Protein AF-A0AA39SSA0-F1 (afdb_monomer_lite)

InterPro domains:
  IPR000467 G-patch domain [PF01585] (1-31)
  IPR000467 G-patch domain [PS50174] (1-35)
  IPR000467 G-patch domain [SM00443] (1-33)
  IPR022783 GCF, C-terminal [PF07842] (197-352)
  IPR045211 TFP11/STIP/Ntr1 [PTHR23329] (1-352)

pLDDT: mean 74.57, std 19.2, range [25.09, 97.5]

Organism: Acer saccharum (NCBI:txid4024)

Secondary structure (DSSP, 8-state):
----S--SSTTS-S--S-----PPPTT--TTSTT--S-PPP----------------------------HHHHHHHHHHHS--------EEE-SSSS-EEES-GGGHHHHHHHHHTSSS-HHHHHHHHHHHHHHHHHHHHHHHHHHHHHHHHHHHHHHHHHHHHHHHHHHHHHHHHHHHHHHHHHHHHHHHTT---HHHHHHHHHHHHHH-HHHHHHTTHHHHHHHHHHHHHHHHTTT--TTT-TTTTHHHHHHHHHHHHHHT-HHHHHHHHHHHHHHHHHHHHHHT--TT--HHHHHHHHHHTTTS-HHHHHHHIIIIIHHHHHHHHHT--TTT-SS-HHHHHGGGHHHH-

Foldseek 3Di:
DQDPQFAPDPVSPHDSDPDDDPDDDPPDDPDPPPDDPDDDDDDDDDDDDDDDDDDDDDDDDDDDDDPDDVVVVVVVVVVVPDPPLDQPFDWDPPDPDIDTDRDPVCVVVVVVVVVPPDDDPVVVVVVVVVVVVVVVVVVVVVVVVVVVVVVVVVVVVVVVVVVVVVVVVVVVVVLVVVVVVLVVVVVVCVVVVNDALVNLLVSVVVNCVVPVVVCLVVVVVLVSLVSVLVNLCVQCPVPACLPCLVRCVVSLVSNVVVCVVVVNVVSLQVSCCSRPVVNCVVCLAPPDDLLPCNSVLVNCVNCVVRHDVVSVVCSCVVRVVVNLVVCVVPDDPVPDDRDNCNSPVVCVVPPD

Structure (mmCIF, N/CA/C/O backbone):
data_AF-A0AA39SSA0-F1
#
_entry.id   AF-A0AA39SSA0-F1
#
loop_
_atom_site.group_PDB
_atom_site.id
_atom_site.type_symbol
_atom_site.label_atom_id
_atom_site.label_alt_id
_atom_site.label_comp_id
_atom_site.label_asym_id
_atom_site.label_entity_id
_atom_site.label_seq_id
_atom_site.pdbx_PDB_ins_code
_atom_site.Cartn_x
_atom_site.Cartn_y
_atom_site.Cartn_z
_atom_site.occupancy
_atom_site.B_iso_or_equiv
_atom_site.auth_seq_id
_atom_site.auth_comp_id
_atom_site.auth_asym_id
_atom_site.auth_atom_id
_atom_site.pdbx_PDB_model_num
ATOM 1 N N . MET A 1 1 ? 31.617 -29.203 60.836 1.00 45.94 1 MET A N 1
ATOM 2 C CA . MET A 1 1 ? 31.482 -28.332 59.644 1.00 45.94 1 MET A CA 1
ATOM 3 C C . MET A 1 1 ? 30.013 -28.345 59.236 1.00 45.94 1 MET A C 1
ATOM 5 O O . MET A 1 1 ? 29.398 -29.385 59.397 1.00 45.94 1 MET A O 1
ATOM 9 N N . GLY A 1 2 ? 29.400 -27.270 58.747 1.00 57.56 2 GLY A N 1
ATOM 10 C CA . GLY A 1 2 ? 29.949 -25.929 58.530 1.00 57.56 2 GLY A CA 1
ATOM 11 C C . GLY A 1 2 ? 29.140 -25.181 57.471 1.00 57.56 2 GLY A C 1
ATOM 12 O O . GLY A 1 2 ? 29.616 -25.038 56.350 1.00 57.56 2 GLY A O 1
ATOM 13 N N . TYR A 1 3 ? 27.918 -24.757 57.810 1.00 60.31 3 TYR A N 1
ATOM 14 C CA . TYR A 1 3 ? 27.086 -23.937 56.924 1.00 60.31 3 TYR A CA 1
ATOM 15 C C . TYR A 1 3 ? 27.800 -22.608 56.651 1.00 60.31 3 TYR A C 1
ATOM 17 O O . TYR A 1 3 ? 28.066 -21.854 57.585 1.00 60.31 3 TYR A O 1
ATOM 25 N N . LYS A 1 4 ? 28.156 -22.339 55.390 1.00 59.06 4 LYS A N 1
ATOM 26 C CA . LYS A 1 4 ? 29.029 -21.210 55.021 1.00 59.06 4 LYS A CA 1
ATOM 27 C C . LYS A 1 4 ? 28.314 -19.859 54.887 1.00 59.06 4 LYS A C 1
ATOM 29 O O . LYS A 1 4 ? 28.951 -18.889 54.499 1.00 59.06 4 LYS A O 1
ATOM 34 N N . GLY A 1 5 ? 27.019 -19.783 55.200 1.00 64.19 5 GLY A N 1
ATOM 35 C CA . GLY A 1 5 ? 26.243 -18.547 55.053 1.00 64.19 5 GLY A CA 1
ATOM 36 C C . GLY A 1 5 ? 25.866 -18.208 53.606 1.00 64.19 5 GLY A C 1
ATOM 37 O O . GLY A 1 5 ? 25.510 -17.067 53.347 1.00 64.19 5 GLY A O 1
ATOM 38 N N . GLY A 1 6 ? 25.953 -19.170 52.679 1.00 70.75 6 GLY A N 1
ATOM 39 C CA . GLY A 1 6 ? 25.482 -19.027 51.297 1.00 70.75 6 GLY A CA 1
ATOM 40 C C . GLY A 1 6 ? 23.959 -19.146 51.172 1.00 70.75 6 GLY A C 1
ATOM 41 O O . GLY A 1 6 ? 23.277 -19.588 52.102 1.00 70.75 6 GLY A O 1
ATOM 42 N N . GLY A 1 7 ? 23.422 -18.735 50.023 1.00 71.31 7 GLY A N 1
ATOM 43 C CA . GLY A 1 7 ? 21.986 -18.686 49.757 1.00 71.31 7 GLY A CA 1
ATOM 44 C C . GLY A 1 7 ? 21.318 -20.038 49.528 1.00 71.31 7 GLY A C 1
ATOM 45 O O . GLY A 1 7 ? 21.943 -21.009 49.101 1.00 71.31 7 GLY A O 1
ATOM 46 N N . LEU A 1 8 ? 20.003 -20.102 49.749 1.00 66.81 8 LEU A N 1
ATOM 47 C CA . LEU A 1 8 ? 19.228 -21.319 49.505 1.00 66.81 8 LEU A CA 1
ATOM 48 C C . LEU A 1 8 ? 19.064 -21.581 47.994 1.00 66.81 8 LEU A C 1
ATOM 50 O O . LEU A 1 8 ? 18.232 -20.969 47.330 1.00 66.81 8 LEU A O 1
ATOM 54 N N . GLY A 1 9 ? 19.861 -22.495 47.439 1.00 67.88 9 GLY A N 1
ATOM 55 C CA . GLY A 1 9 ? 19.764 -22.919 46.040 1.00 67.88 9 GLY A CA 1
ATOM 56 C C . GLY A 1 9 ? 21.023 -23.634 45.549 1.00 67.88 9 GLY A C 1
ATOM 57 O O . GLY A 1 9 ? 22.081 -23.533 46.163 1.00 67.88 9 GLY A O 1
ATOM 58 N N . LYS A 1 10 ? 20.933 -24.334 44.409 1.00 67.62 10 LYS A N 1
ATOM 59 C CA . LYS A 1 10 ? 22.052 -25.115 43.830 1.00 67.62 10 LYS A CA 1
ATOM 60 C C . LYS A 1 10 ? 23.307 -24.273 43.527 1.00 67.62 10 LYS A C 1
ATOM 62 O O . LYS A 1 10 ? 24.406 -24.815 43.501 1.00 67.62 10 LYS A O 1
ATOM 67 N N . ASN A 1 11 ? 23.122 -22.967 43.331 1.00 67.31 11 ASN A N 1
ATOM 68 C CA . ASN A 1 11 ? 24.157 -21.990 42.986 1.00 67.31 11 ASN A CA 1
ATOM 69 C C . ASN A 1 11 ? 24.327 -20.905 44.079 1.00 67.31 11 ASN A C 1
ATOM 71 O O . ASN A 1 11 ? 24.743 -19.797 43.764 1.00 67.31 11 ASN A O 1
ATOM 75 N N . GLU A 1 12 ? 23.910 -21.170 45.325 1.00 69.19 12 GLU A N 1
ATOM 76 C CA . GLU A 1 12 ? 23.918 -20.214 46.456 1.00 69.19 12 GLU A CA 1
ATOM 77 C C . GLU A 1 12 ? 23.117 -18.901 46.231 1.00 69.19 12 GLU A C 1
ATOM 79 O O . GLU A 1 12 ? 23.308 -17.917 46.937 1.00 69.19 12 GLU A O 1
ATOM 84 N N . GLN A 1 13 ? 22.173 -18.893 45.280 1.00 63.34 13 GLN A N 1
ATOM 85 C CA . GLN A 1 13 ? 21.425 -17.703 44.818 1.00 63.34 13 GLN A CA 1
ATOM 86 C C . GLN A 1 13 ? 20.267 -17.232 45.726 1.00 63.34 13 GLN A C 1
ATOM 88 O O . GLN A 1 13 ? 19.671 -16.191 45.457 1.00 63.34 13 GLN A O 1
ATOM 93 N N . GLY A 1 14 ? 19.889 -17.992 46.759 1.00 66.56 14 GLY A N 1
ATOM 94 C CA . GLY A 1 14 ? 18.772 -17.624 47.642 1.00 66.56 14 GLY A CA 1
ATOM 95 C C . GLY A 1 14 ? 19.115 -16.490 48.618 1.00 66.56 14 GLY A C 1
ATOM 96 O O . GLY A 1 14 ? 20.261 -16.334 49.028 1.00 66.56 14 GLY A O 1
ATOM 97 N N . ILE A 1 15 ? 18.117 -15.719 49.050 1.00 65.25 15 ILE A N 1
ATOM 98 C CA . ILE A 1 15 ? 18.330 -14.634 50.019 1.00 65.25 15 ILE A CA 1
ATOM 99 C C . ILE A 1 15 ? 18.673 -15.234 51.397 1.00 65.25 15 ILE A C 1
ATOM 101 O O . ILE A 1 15 ? 17.888 -15.994 51.960 1.00 65.25 15 ILE A O 1
ATOM 105 N N . VAL A 1 16 ? 19.856 -14.903 51.929 1.00 64.56 16 VAL A N 1
ATOM 106 C CA . VAL A 1 16 ? 20.358 -15.386 53.237 1.00 64.56 16 VAL A CA 1
ATOM 107 C C . VAL A 1 16 ? 19.797 -14.562 54.397 1.00 64.56 16 VAL A C 1
ATOM 109 O O . VAL A 1 16 ? 19.500 -15.088 55.468 1.00 64.56 16 VAL A O 1
ATOM 112 N N . THR A 1 17 ? 19.672 -13.253 54.191 1.00 63.75 17 THR A N 1
ATOM 113 C CA . THR A 1 17 ? 19.146 -12.292 55.164 1.00 63.75 17 THR A CA 1
ATOM 114 C C . THR A 1 17 ? 17.618 -12.383 55.248 1.00 63.75 17 THR A C 1
ATOM 116 O O . THR A 1 17 ? 16.966 -12.278 54.207 1.00 63.75 17 THR A O 1
ATOM 119 N N . PRO A 1 18 ? 17.010 -12.512 56.443 1.00 65.00 18 PRO A N 1
ATOM 120 C CA . PRO A 1 18 ? 15.563 -12.372 56.592 1.00 65.00 18 PRO A CA 1
ATOM 121 C C . PRO A 1 18 ? 15.061 -11.042 56.012 1.00 65.00 18 PRO A C 1
ATOM 123 O O . PRO A 1 18 ? 15.725 -10.015 56.140 1.00 65.00 18 PRO A O 1
ATOM 126 N N . ILE A 1 19 ? 13.882 -11.052 55.385 1.00 62.06 19 ILE A N 1
ATOM 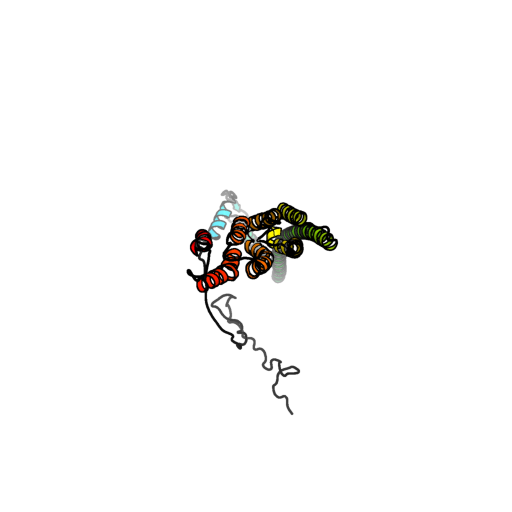127 C CA . ILE A 1 19 ? 13.260 -9.832 54.857 1.00 62.06 19 ILE A CA 1
ATOM 128 C C . ILE A 1 19 ? 12.710 -9.023 56.038 1.00 62.06 19 ILE A C 1
ATOM 130 O O . ILE A 1 19 ? 11.675 -9.368 56.609 1.00 62.06 19 ILE A O 1
ATOM 134 N N . GLU A 1 20 ? 13.408 -7.954 56.420 1.00 60.88 20 GLU A N 1
ATOM 135 C CA . GLU A 1 20 ? 12.974 -7.070 57.503 1.00 60.88 20 GLU A CA 1
ATOM 136 C C . GLU A 1 20 ? 11.766 -6.219 57.079 1.00 60.88 20 GLU A C 1
ATOM 138 O O . GLU A 1 20 ? 11.821 -5.424 56.137 1.00 60.88 20 GLU A O 1
ATOM 143 N N . ALA A 1 21 ? 10.652 -6.365 57.799 1.00 61.38 21 ALA A N 1
ATOM 144 C CA . ALA A 1 21 ? 9.425 -5.624 57.534 1.00 61.38 21 ALA A CA 1
ATOM 145 C C . ALA A 1 21 ? 9.555 -4.158 57.989 1.00 61.38 21 ALA A C 1
ATOM 147 O O . ALA A 1 21 ? 9.338 -3.826 59.156 1.00 61.38 21 ALA A O 1
ATOM 148 N N . LYS A 1 22 ? 9.888 -3.258 57.056 1.00 61.31 22 LYS A N 1
ATOM 149 C CA . LYS A 1 22 ? 9.991 -1.812 57.306 1.00 61.31 22 LYS A CA 1
ATOM 150 C C . LYS A 1 22 ? 8.608 -1.193 57.561 1.00 61.31 22 LYS A C 1
ATOM 152 O O . LYS A 1 22 ? 7.919 -0.775 56.635 1.00 61.31 22 LYS A O 1
ATOM 157 N N . ILE A 1 23 ? 8.205 -1.133 58.830 1.00 63.00 23 ILE A N 1
ATOM 158 C CA . ILE A 1 23 ? 6.910 -0.585 59.267 1.00 63.00 23 ILE A CA 1
ATOM 159 C C . ILE A 1 23 ? 6.777 0.891 58.852 1.00 63.00 23 ILE A C 1
ATOM 161 O O . ILE A 1 23 ? 7.605 1.728 59.216 1.00 63.00 23 ILE A O 1
ATOM 165 N N . ARG A 1 24 ? 5.701 1.223 58.125 1.00 64.12 24 ARG A N 1
ATOM 166 C CA . ARG A 1 24 ? 5.358 2.608 57.758 1.00 64.12 24 ARG A CA 1
ATOM 167 C C . ARG A 1 24 ? 4.996 3.459 58.992 1.00 64.12 24 ARG A C 1
ATOM 169 O O . ARG A 1 24 ? 4.379 2.933 59.924 1.00 64.12 24 ARG A O 1
ATOM 176 N N . PRO A 1 25 ? 5.280 4.776 59.001 1.00 72.94 25 PRO A N 1
ATOM 177 C CA . PRO A 1 25 ? 4.766 5.684 60.026 1.00 72.94 25 PRO A CA 1
ATOM 178 C C . PRO A 1 25 ? 3.233 5.618 60.135 1.00 72.94 25 PRO A C 1
ATOM 180 O O . PRO A 1 25 ? 2.530 5.495 59.128 1.00 72.94 25 PRO A O 1
ATOM 183 N N . LYS A 1 26 ? 2.691 5.716 61.358 1.00 64.50 26 LYS A N 1
ATOM 184 C CA . LYS A 1 26 ? 1.233 5.771 61.555 1.00 64.50 26 LYS A CA 1
ATOM 185 C C . LYS A 1 26 ? 0.641 7.014 60.876 1.00 64.50 26 LYS A C 1
ATOM 187 O O . LYS A 1 26 ? 1.245 8.080 60.882 1.00 64.50 26 LYS A O 1
ATOM 192 N N . ASN A 1 27 ? -0.569 6.850 60.344 1.00 60.44 27 ASN A N 1
ATOM 193 C CA . ASN A 1 27 ? -1.409 7.880 59.720 1.00 60.44 27 ASN A CA 1
ATOM 194 C C . ASN A 1 27 ? -0.900 8.487 58.392 1.00 60.44 27 ASN A C 1
ATOM 196 O O . ASN A 1 27 ? -1.469 9.477 57.941 1.00 60.44 27 ASN A O 1
ATOM 200 N N . MET A 1 28 ? 0.098 7.896 57.721 1.00 68.19 28 MET A N 1
ATOM 201 C CA . MET A 1 28 ? 0.501 8.339 56.376 1.00 68.19 28 MET A CA 1
ATOM 202 C C . MET A 1 28 ? -0.308 7.635 55.271 1.00 68.19 28 MET A C 1
ATOM 204 O O . MET A 1 28 ? -0.463 6.412 55.289 1.00 68.19 28 MET A O 1
ATOM 208 N N . GLY A 1 29 ? -0.844 8.410 54.321 1.00 68.56 29 GLY A N 1
ATOM 209 C CA . GLY A 1 29 ? -1.617 7.913 53.174 1.00 68.56 29 GLY A CA 1
ATOM 210 C C . GLY A 1 29 ? -0.746 7.525 51.971 1.00 68.56 29 GLY A C 1
ATOM 211 O O . GLY A 1 29 ? 0.370 8.018 51.830 1.00 68.56 29 GLY A O 1
ATOM 212 N N . MET A 1 30 ? -1.282 6.684 51.076 1.00 60.56 30 MET A N 1
ATOM 213 C CA . MET A 1 30 ? -0.591 6.046 49.929 1.00 60.56 30 MET A CA 1
ATOM 214 C C . MET A 1 30 ? -0.151 6.993 48.782 1.00 60.56 30 MET A C 1
ATOM 216 O O . MET A 1 30 ? 0.018 6.560 47.648 1.00 60.56 30 MET A O 1
ATOM 220 N N . GLY A 1 31 ? 0.020 8.288 49.046 1.00 61.00 31 GLY A N 1
ATOM 221 C CA . GLY A 1 31 ? 0.410 9.288 48.044 1.00 61.00 31 GLY A CA 1
ATOM 222 C C . GLY A 1 31 ? 0.957 10.582 48.647 1.00 61.00 31 GLY A C 1
ATOM 223 O O . GLY A 1 31 ? 0.820 11.640 48.043 1.00 61.00 31 GLY A O 1
ATOM 224 N N . PHE A 1 32 ? 1.509 10.527 49.864 1.00 50.78 32 PHE A N 1
ATOM 225 C CA . PHE A 1 32 ? 1.991 11.706 50.585 1.00 50.78 32 PHE A CA 1
ATOM 226 C C . PHE A 1 32 ? 3.529 11.744 50.619 1.00 50.78 32 PHE A C 1
ATOM 228 O O . PHE A 1 32 ? 4.157 10.836 51.162 1.00 50.78 32 PHE A O 1
ATOM 235 N N . ASN A 1 33 ? 4.122 12.805 50.056 1.00 53.44 33 ASN A N 1
ATOM 236 C CA . ASN A 1 33 ? 5.568 13.088 50.028 1.00 53.44 33 ASN A CA 1
ATOM 237 C C . ASN A 1 33 ? 6.474 11.943 49.511 1.00 53.44 33 ASN A C 1
ATOM 239 O O . ASN A 1 33 ? 7.490 11.637 50.134 1.00 53.44 33 ASN A O 1
ATOM 243 N N . ASP A 1 34 ? 6.123 11.334 48.371 1.00 59.78 34 ASP A N 1
ATOM 244 C CA . ASP A 1 34 ? 7.000 10.473 47.545 1.00 59.78 34 ASP A CA 1
ATOM 245 C C . ASP A 1 34 ? 7.778 9.368 48.294 1.00 59.78 34 ASP A C 1
ATOM 247 O O . ASP A 1 34 ? 8.893 8.984 47.922 1.00 59.78 34 ASP A O 1
ATOM 251 N N . PHE A 1 35 ? 7.192 8.829 49.366 1.00 59.97 35 PHE A N 1
ATOM 252 C CA . PHE A 1 35 ? 7.825 7.809 50.197 1.00 59.97 35 PHE A CA 1
ATOM 253 C C . PHE A 1 35 ? 7.941 6.476 49.445 1.00 59.97 35 PHE A C 1
ATOM 255 O O . PHE A 1 35 ? 6.996 5.692 49.381 1.00 59.97 35 PHE A O 1
ATOM 262 N N . LYS A 1 36 ? 9.126 6.209 48.886 1.00 60.00 36 LYS A N 1
ATOM 263 C CA . LYS A 1 36 ? 9.440 4.948 48.201 1.00 60.00 36 LYS A CA 1
ATOM 264 C C . LYS A 1 36 ? 9.453 3.769 49.179 1.00 60.00 36 LYS A C 1
ATOM 266 O O . LYS A 1 36 ? 10.454 3.508 49.853 1.00 60.00 36 LYS A O 1
ATOM 271 N N . GLU A 1 37 ? 8.354 3.023 49.212 1.00 57.31 37 GLU A N 1
ATOM 272 C CA . GLU A 1 37 ? 8.330 1.664 49.750 1.00 57.31 37 GLU A CA 1
ATOM 273 C C . GLU A 1 37 ? 9.161 0.755 48.822 1.00 57.31 37 GLU A C 1
ATOM 275 O O . GLU A 1 37 ? 8.786 0.497 47.683 1.00 57.31 37 GLU A O 1
ATOM 280 N N . THR A 1 38 ? 10.318 0.301 49.321 1.00 51.66 38 THR A N 1
ATOM 281 C CA . THR A 1 38 ? 11.376 -0.469 48.622 1.00 51.66 38 THR A CA 1
ATOM 282 C C . THR A 1 38 ? 12.031 0.184 47.392 1.00 51.66 38 THR A C 1
ATOM 284 O O . THR A 1 38 ? 11.404 0.490 46.384 1.00 51.66 38 THR A O 1
ATOM 287 N N . SER A 1 39 ? 13.361 0.307 47.437 1.00 47.03 39 SER A N 1
ATOM 288 C CA . SER A 1 39 ? 14.207 0.449 46.247 1.00 47.03 39 SER A CA 1
ATOM 289 C C . SER A 1 39 ? 14.534 -0.940 45.678 1.00 47.03 39 SER A C 1
ATOM 291 O O . SER A 1 39 ? 14.975 -1.793 46.456 1.00 47.03 39 SER A O 1
ATOM 293 N N . PRO A 1 40 ? 14.378 -1.193 44.365 1.00 46.81 40 PRO A N 1
ATOM 294 C CA . PRO A 1 40 ? 14.970 -2.376 43.743 1.00 46.81 40 PRO A CA 1
ATOM 295 C C . PRO A 1 40 ? 16.512 -2.288 43.793 1.00 46.81 40 PRO A C 1
ATOM 297 O O . PRO A 1 40 ? 17.042 -1.178 43.895 1.00 46.81 40 PRO A O 1
ATOM 300 N N . PRO A 1 41 ? 17.247 -3.414 43.716 1.00 38.28 41 PRO A N 1
ATOM 301 C CA . PRO A 1 41 ? 18.707 -3.387 43.656 1.00 38.28 41 PRO A CA 1
ATOM 302 C C . PRO A 1 41 ? 19.207 -2.659 42.401 1.00 38.28 41 PRO A C 1
ATOM 304 O O . PRO A 1 41 ? 18.825 -3.006 41.283 1.00 38.28 41 PRO A O 1
ATOM 307 N N . GLU A 1 42 ? 20.078 -1.667 42.580 1.00 40.16 42 GLU A N 1
ATOM 308 C CA . GLU A 1 42 ? 20.767 -0.997 41.477 1.00 40.16 42 GLU A CA 1
ATOM 309 C C . GLU A 1 42 ? 22.026 -1.782 41.091 1.00 40.16 42 GLU A C 1
ATOM 311 O O . GLU A 1 42 ? 22.984 -1.783 41.854 1.00 40.16 42 GLU A O 1
ATOM 316 N N . GLU A 1 43 ? 22.036 -2.419 39.914 1.00 32.69 43 GLU A N 1
ATOM 317 C CA . GLU A 1 43 ? 23.216 -2.512 39.030 1.00 32.69 43 GLU A CA 1
ATOM 318 C C . GLU A 1 43 ? 22.871 -3.206 37.696 1.00 32.69 43 GLU A C 1
ATOM 320 O O . GLU A 1 43 ? 22.761 -4.426 37.612 1.00 32.69 43 GLU A O 1
ATOM 325 N N . PHE A 1 44 ? 22.689 -2.426 36.626 1.00 29.03 44 PHE A N 1
ATOM 326 C CA . PHE A 1 44 ? 23.703 -2.273 35.567 1.00 29.03 44 PHE A CA 1
ATOM 327 C C . PHE A 1 44 ? 23.279 -1.155 34.597 1.00 29.03 44 PHE A C 1
ATOM 329 O O . PHE A 1 44 ? 22.096 -0.989 34.305 1.00 29.03 44 PHE A O 1
ATOM 336 N N . THR A 1 45 ? 24.229 -0.345 34.121 1.00 32.41 45 THR A N 1
ATOM 337 C CA . THR A 1 45 ? 23.945 0.883 33.348 1.00 32.41 45 THR A CA 1
ATOM 338 C C . THR A 1 45 ? 24.368 0.771 31.879 1.00 32.41 45 THR A C 1
ATOM 340 O O . THR A 1 45 ? 25.318 0.064 31.552 1.00 32.41 45 THR A O 1
ATOM 343 N N . GLY A 1 46 ? 23.657 1.469 30.979 1.00 27.75 46 GLY A N 1
ATOM 344 C CA . GLY A 1 46 ? 23.803 1.288 29.527 1.00 27.75 46 GLY A CA 1
ATOM 345 C C . GLY A 1 46 ? 23.383 2.486 28.666 1.00 27.75 46 GLY A C 1
ATOM 346 O O . GLY A 1 46 ? 22.437 2.380 27.899 1.00 27.75 46 GLY A O 1
ATOM 347 N N . PHE A 1 47 ? 24.155 3.577 28.745 1.00 28.84 47 PHE A N 1
ATOM 348 C CA . PHE A 1 47 ? 24.188 4.721 27.809 1.00 28.84 47 PHE A CA 1
ATOM 349 C C . PHE A 1 47 ? 22.970 5.670 27.702 1.00 28.84 47 PHE A C 1
ATOM 351 O O . PHE A 1 47 ? 21.821 5.340 27.968 1.00 28.84 47 PHE A O 1
ATOM 358 N N . LYS A 1 48 ? 23.283 6.918 27.320 1.00 29.23 48 LYS A N 1
ATOM 359 C CA . LYS A 1 48 ? 22.371 8.046 27.054 1.00 29.23 48 LYS A CA 1
ATOM 360 C C . LYS A 1 48 ? 22.482 8.445 25.577 1.00 29.23 48 LYS A C 1
ATOM 362 O O . LYS A 1 48 ? 23.589 8.338 25.051 1.00 29.23 48 LYS A O 1
ATOM 367 N N . ASN A 1 49 ? 21.450 9.074 24.996 1.00 26.77 49 ASN A N 1
ATOM 368 C CA . ASN A 1 49 ? 21.449 10.525 24.676 1.00 26.77 49 ASN A CA 1
ATOM 369 C C . ASN A 1 49 ? 20.333 10.960 23.697 1.00 26.77 49 ASN A C 1
ATOM 371 O O . ASN A 1 49 ? 20.010 10.203 22.794 1.00 26.77 49 ASN A O 1
ATOM 375 N N . LEU A 1 50 ? 19.904 12.231 23.844 1.00 26.36 50 LEU A N 1
ATOM 376 C CA . LEU A 1 50 ? 19.249 13.128 22.856 1.00 26.36 50 LEU A CA 1
ATOM 377 C C . LEU A 1 50 ? 17.852 12.682 22.337 1.00 26.36 50 LEU A C 1
ATOM 379 O O . LEU A 1 50 ? 17.670 11.566 21.876 1.00 26.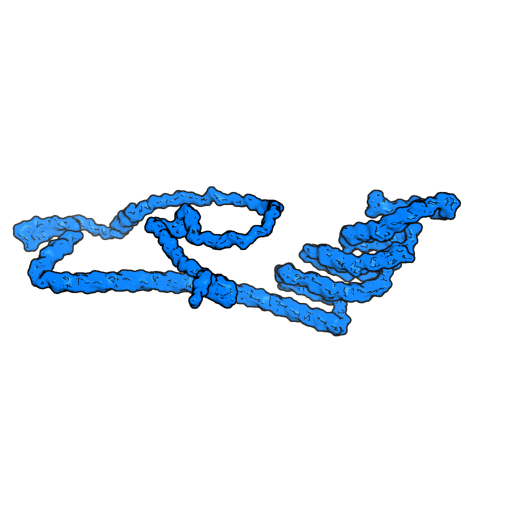36 50 LEU A O 1
ATOM 383 N N . GLU A 1 51 ? 16.768 13.434 22.590 1.00 27.97 51 GLU A N 1
ATOM 384 C CA . GLU A 1 51 ? 16.317 14.658 21.870 1.00 27.97 51 GLU A CA 1
ATOM 385 C C . GLU A 1 51 ? 15.934 14.371 20.397 1.00 27.97 51 GLU A C 1
ATOM 387 O O . GLU A 1 51 ? 16.715 13.773 19.672 1.00 27.97 51 GLU A O 1
ATOM 392 N N . GLU A 1 52 ? 14.776 14.767 19.844 1.00 28.25 52 GLU A N 1
ATOM 393 C CA . GLU A 1 52 ? 13.611 15.557 20.316 1.00 28.25 52 GLU A CA 1
ATOM 394 C C . GLU A 1 52 ? 12.391 15.243 19.369 1.00 28.25 52 GLU A C 1
ATOM 396 O O . GLU A 1 52 ? 12.489 14.284 18.612 1.00 28.25 52 GLU A O 1
ATOM 401 N N . LYS A 1 53 ? 11.202 15.884 19.272 1.00 28.11 53 LYS A N 1
ATOM 402 C CA . LYS A 1 53 ? 10.599 17.165 19.725 1.00 28.11 53 LYS A CA 1
ATOM 403 C C . LYS A 1 53 ? 9.043 17.084 19.655 1.00 28.11 53 LYS A C 1
ATOM 405 O O . LYS A 1 53 ? 8.525 16.229 18.951 1.00 28.11 53 LYS A O 1
ATOM 410 N N . LYS A 1 54 ? 8.345 18.106 20.196 1.00 25.09 54 LYS A N 1
ATOM 411 C CA . LYS A 1 54 ? 6.936 18.548 19.923 1.00 25.09 54 LYS A CA 1
ATOM 412 C C . LYS A 1 54 ? 5.760 17.727 20.517 1.00 25.09 54 LYS A C 1
ATOM 414 O O . LYS A 1 54 ? 5.821 16.512 20.585 1.00 25.09 54 LYS A O 1
ATOM 419 N N . SER A 1 55 ? 4.642 18.352 20.927 1.00 25.95 55 SER A N 1
ATOM 420 C CA . SER A 1 55 ? 4.371 19.801 21.117 1.00 25.95 55 SER A CA 1
ATOM 421 C C . SER A 1 55 ? 3.239 20.095 22.115 1.00 25.95 55 SER A C 1
ATOM 423 O O . SER A 1 55 ? 2.360 19.275 22.346 1.00 25.95 55 SER A O 1
ATOM 425 N N . VAL A 1 56 ? 3.274 21.311 22.670 1.00 30.48 56 VAL A N 1
ATOM 426 C CA . VAL A 1 56 ? 2.318 21.885 23.633 1.00 30.48 56 VAL A CA 1
ATOM 427 C C . VAL A 1 56 ? 0.887 21.971 23.083 1.00 30.48 56 VAL A C 1
ATOM 429 O O . VAL A 1 56 ? 0.682 22.446 21.970 1.00 30.48 56 VAL A O 1
ATOM 432 N N . GLY A 1 57 ? -0.092 21.646 23.931 1.00 26.84 57 GLY A N 1
ATOM 433 C CA . GLY A 1 57 ? -1.484 22.095 23.841 1.00 26.84 57 GLY A CA 1
ATOM 434 C C . GLY A 1 57 ? -1.980 22.463 25.244 1.00 26.84 57 GLY A C 1
ATOM 435 O O . GLY A 1 57 ? -1.708 21.737 26.200 1.00 26.84 57 GLY A O 1
ATOM 436 N N . GLN A 1 58 ? -2.629 23.616 25.401 1.00 32.88 58 GLN A N 1
ATOM 437 C CA . GLN A 1 58 ? -3.131 24.097 26.695 1.00 32.88 58 GLN A CA 1
ATOM 438 C C . GLN A 1 58 ? -4.613 23.748 26.855 1.00 32.88 58 GLN A C 1
ATOM 440 O O . GLN A 1 58 ? -5.360 23.926 25.904 1.00 32.88 58 GLN A O 1
ATOM 445 N N . GLU A 1 59 ? -5.055 23.446 28.080 1.00 29.22 59 GLU A N 1
ATOM 446 C CA . GLU A 1 59 ? -6.078 24.284 28.729 1.00 29.22 59 GLU A CA 1
ATOM 447 C C . GLU A 1 59 ? -6.149 24.063 30.252 1.00 29.22 59 GLU A C 1
ATOM 449 O O . GLU A 1 59 ? -6.150 22.941 30.752 1.00 29.22 59 GLU A O 1
ATOM 454 N N . LYS A 1 60 ? -6.211 25.165 31.010 1.00 45.09 60 LYS A N 1
ATOM 455 C CA . LYS A 1 60 ? -6.481 25.182 32.457 1.00 45.09 60 LYS A CA 1
ATOM 456 C C . LYS A 1 60 ? -7.748 25.996 32.706 1.00 45.09 60 LYS A C 1
ATOM 458 O O . LYS A 1 60 ? -7.640 27.176 33.029 1.00 45.09 60 LYS A O 1
ATOM 463 N N . LEU A 1 61 ? -8.935 25.403 32.552 1.00 39.91 61 LEU A N 1
ATOM 464 C CA . LEU A 1 61 ? -10.187 26.116 32.837 1.00 39.91 61 LEU A CA 1
ATOM 465 C C . LEU A 1 61 ? -11.384 25.193 33.144 1.00 39.91 61 LEU A C 1
ATOM 467 O O . LEU A 1 61 ? -12.279 25.004 32.332 1.00 39.91 61 LEU A O 1
ATOM 471 N N . TRP A 1 62 ? -11.480 24.719 34.387 1.00 26.73 62 TRP A N 1
ATOM 472 C CA . TRP A 1 62 ? -12.790 24.588 35.037 1.00 26.73 62 TRP A CA 1
ATOM 473 C C . TRP A 1 62 ? -12.705 25.033 36.498 1.00 26.73 62 TRP A C 1
ATOM 475 O O . TRP A 1 62 ? -11.628 25.073 37.096 1.00 26.73 62 TRP A O 1
ATOM 485 N N . LYS A 1 63 ? -13.823 25.543 37.020 1.00 33.81 63 LYS A N 1
ATOM 486 C CA . LYS A 1 63 ? -13.817 26.451 38.171 1.00 33.81 63 LYS A CA 1
ATOM 487 C C . LYS A 1 63 ? -14.096 25.727 39.481 1.00 33.81 63 LYS A C 1
ATOM 489 O O . LYS A 1 63 ? -15.069 24.988 39.600 1.00 33.81 63 LYS A O 1
ATOM 494 N N . GLN A 1 64 ? -13.275 26.081 40.469 1.00 42.09 64 GLN A N 1
ATOM 495 C CA . GLN A 1 64 ? -13.577 26.169 41.899 1.00 42.09 64 GLN A CA 1
ATOM 496 C C . GLN A 1 64 ? -15.090 26.215 42.189 1.00 42.09 64 GLN A C 1
ATOM 498 O O . GLN A 1 64 ? -15.704 27.282 42.227 1.00 42.09 64 GLN A O 1
ATOM 503 N N . THR A 1 65 ? -15.692 25.044 42.387 1.00 31.64 65 THR A N 1
ATOM 504 C CA . THR A 1 65 ? -17.086 24.932 42.824 1.00 31.64 65 THR A CA 1
ATOM 505 C C . THR A 1 65 ? -17.095 25.004 44.344 1.00 31.64 65 THR A C 1
ATOM 507 O O . THR A 1 65 ? -16.294 24.345 45.006 1.00 31.64 65 THR A O 1
ATOM 510 N N . ARG A 1 66 ? -17.942 25.874 44.901 1.00 35.84 66 ARG A N 1
ATOM 511 C CA . ARG A 1 66 ? -17.994 26.124 46.347 1.00 35.84 66 ARG A CA 1
ATOM 512 C C . ARG A 1 66 ? -18.385 24.849 47.090 1.00 35.84 66 ARG A C 1
ATOM 514 O O . ARG A 1 66 ? -19.347 24.192 46.703 1.00 35.84 66 ARG A O 1
ATOM 521 N N . ALA A 1 67 ? -17.724 24.584 48.214 1.00 39.62 67 ALA A N 1
ATOM 522 C CA . ALA A 1 67 ? -18.344 23.801 49.270 1.00 39.62 67 ALA A CA 1
ATOM 523 C C . ALA A 1 67 ? -19.547 24.609 49.792 1.00 39.62 67 ALA A C 1
ATOM 525 O O . ALA A 1 67 ? -19.370 25.591 50.509 1.00 39.62 67 ALA A O 1
ATOM 526 N N . ARG A 1 68 ? -20.758 24.256 49.346 1.00 40.03 68 ARG A N 1
ATOM 527 C CA . ARG A 1 68 ? -22.012 24.682 49.981 1.00 40.03 68 ARG A CA 1
ATOM 528 C C . ARG A 1 68 ? -22.192 23.771 51.194 1.00 40.03 68 ARG A C 1
ATOM 530 O O . ARG A 1 68 ? -22.057 22.554 51.049 1.00 40.03 68 ARG A O 1
ATOM 537 N N . ASN A 1 69 ? -22.403 24.340 52.378 1.00 45.81 69 ASN A N 1
ATOM 538 C CA . ASN A 1 69 ? -22.485 23.538 53.594 1.00 45.81 69 ASN A CA 1
ATOM 539 C C . ASN A 1 69 ? -23.731 22.650 53.517 1.00 45.81 69 ASN A C 1
ATOM 541 O O . ASN A 1 69 ? -24.819 23.122 53.193 1.00 45.81 69 ASN A O 1
ATOM 545 N N . LYS A 1 70 ? -23.582 21.354 53.817 1.00 44.81 70 LYS A N 1
ATOM 546 C CA . LYS A 1 70 ? -24.724 20.421 53.832 1.00 44.81 70 LYS A CA 1
ATOM 547 C C . LYS A 1 70 ? -25.718 20.712 54.958 1.00 44.81 70 LYS A C 1
ATOM 549 O O . LYS A 1 70 ? -26.844 20.237 54.899 1.00 44.81 70 LYS A O 1
ATOM 554 N N . GLU A 1 71 ? -25.304 21.491 55.951 1.00 43.50 71 GLU A N 1
ATOM 555 C CA . GLU A 1 71 ? -26.150 21.981 57.039 1.00 43.50 71 GLU A CA 1
ATOM 556 C C . GLU A 1 71 ? -27.240 22.922 56.496 1.00 43.50 71 GLU A C 1
ATOM 558 O O . GLU A 1 71 ? -28.413 22.722 56.801 1.00 43.50 71 GLU A O 1
ATOM 563 N N . ASP A 1 72 ? -26.891 23.848 55.591 1.00 48.44 72 ASP A N 1
ATOM 564 C CA . ASP A 1 72 ? -27.848 24.773 54.964 1.00 48.44 72 ASP A CA 1
ATOM 565 C C . ASP A 1 72 ? -28.904 24.022 54.125 1.00 48.44 72 ASP A C 1
ATOM 567 O O . ASP A 1 72 ? -30.095 24.307 54.209 1.00 48.44 72 ASP A O 1
ATOM 571 N N . GLU A 1 73 ? -28.482 23.017 53.346 1.00 49.44 73 GLU A N 1
ATOM 572 C CA . GLU A 1 73 ? -29.374 22.238 52.467 1.00 49.44 73 GLU A CA 1
ATOM 573 C C . GLU A 1 73 ? -30.301 21.284 53.251 1.00 49.44 73 GLU A C 1
ATOM 575 O O . GLU A 1 73 ? -31.396 20.955 52.792 1.00 49.44 73 GLU A O 1
ATOM 580 N N . LEU A 1 74 ? -29.883 20.836 54.441 1.00 45.50 74 LEU A N 1
ATOM 581 C CA . LEU A 1 74 ? -30.737 20.068 55.353 1.00 45.50 74 LEU A CA 1
ATOM 582 C C . LEU A 1 74 ? -31.766 20.970 56.048 1.00 45.50 74 LEU A C 1
ATOM 584 O O . LEU A 1 74 ? -32.919 20.565 56.184 1.00 45.50 74 LEU A O 1
ATOM 588 N N . LEU A 1 75 ? -31.383 22.196 56.417 1.00 52.66 75 LEU A N 1
ATOM 589 C CA . LEU A 1 75 ? -32.304 23.194 56.968 1.00 52.66 75 LEU A CA 1
ATOM 590 C C . LEU A 1 75 ? -33.353 23.637 55.934 1.00 52.66 75 LEU A C 1
ATOM 592 O O . LEU A 1 75 ? -34.535 23.676 56.272 1.00 52.66 75 LEU A O 1
ATOM 596 N N . GLU A 1 76 ? -32.963 23.876 54.673 1.00 53.94 76 GLU A N 1
ATOM 597 C CA . GLU A 1 76 ? -33.915 24.121 53.573 1.00 53.94 76 GLU A CA 1
ATOM 598 C C . GLU A 1 76 ? -34.900 22.940 53.431 1.00 53.94 76 GLU A C 1
ATOM 600 O O . GLU A 1 76 ? -36.113 23.144 53.420 1.00 53.94 76 GLU A O 1
ATOM 605 N N . LYS A 1 77 ? -34.424 21.687 53.440 1.00 50.78 77 LYS A N 1
ATOM 606 C CA . LYS A 1 77 ? -35.289 20.499 53.271 1.00 50.78 77 LYS A CA 1
ATOM 607 C C . LYS A 1 77 ? -36.229 20.209 54.442 1.00 50.78 77 LYS A C 1
ATOM 609 O O . LYS A 1 77 ? -37.311 19.670 54.212 1.00 50.78 77 LYS A O 1
ATOM 614 N N . MET A 1 78 ? -35.864 20.582 55.669 1.00 48.31 78 MET A N 1
ATOM 615 C CA . MET A 1 78 ? -36.781 20.519 56.817 1.00 48.31 78 MET A CA 1
ATOM 616 C C . MET A 1 78 ? -37.838 21.636 56.804 1.00 48.31 78 MET A C 1
ATOM 618 O O . MET A 1 78 ? -38.860 21.490 57.465 1.00 48.31 78 MET A O 1
ATOM 622 N N . GLN A 1 79 ? -37.636 22.714 56.037 1.00 44.66 79 GLN A N 1
ATOM 623 C CA . GLN A 1 79 ? -38.663 23.736 55.789 1.00 44.66 79 GLN A CA 1
ATOM 624 C C . GLN A 1 79 ? -39.523 23.425 54.550 1.00 44.66 79 GLN A C 1
ATOM 626 O O . GLN A 1 79 ? -40.718 23.708 54.556 1.00 44.66 79 GLN A O 1
ATOM 631 N N . GLU A 1 80 ? -38.956 22.808 53.506 1.00 47.44 80 GLU A N 1
ATOM 632 C CA . GLU A 1 80 ? -39.700 22.399 52.303 1.00 47.44 80 GLU A CA 1
ATOM 633 C C . GLU A 1 80 ? -40.639 21.205 52.544 1.00 47.44 80 GLU A C 1
ATOM 635 O O . GLU A 1 80 ? -41.685 21.111 51.897 1.00 47.44 80 GLU A O 1
ATOM 640 N N . GLN A 1 81 ? -40.336 20.314 53.499 1.00 42.94 81 GLN A N 1
ATOM 641 C CA . GLN A 1 81 ? -41.323 19.359 54.020 1.00 42.94 81 GLN A CA 1
ATOM 642 C C . GLN A 1 81 ? -42.298 20.056 54.976 1.00 42.94 81 GLN A C 1
ATOM 644 O O . GLN A 1 81 ? -42.300 19.821 56.183 1.00 42.94 81 GLN A O 1
ATOM 649 N N . GLY A 1 82 ? -43.145 20.910 54.399 1.00 37.47 82 GLY A N 1
ATOM 650 C CA . GLY A 1 82 ? -44.166 21.686 55.090 1.00 37.47 82 GLY A CA 1
ATOM 651 C C . GLY A 1 82 ? -45.249 20.826 55.739 1.00 37.47 82 GLY A C 1
ATOM 652 O O . GLY A 1 82 ? -46.368 20.731 55.238 1.00 37.47 82 GLY A O 1
ATOM 653 N N . PHE A 1 83 ? -44.945 20.262 56.906 1.00 36.75 83 PHE A N 1
ATOM 654 C CA . PHE A 1 83 ? -45.958 20.090 57.933 1.00 36.75 83 PHE A CA 1
ATOM 655 C C . PHE A 1 83 ? -46.323 21.490 58.432 1.00 36.75 83 PHE A C 1
ATOM 657 O O . PHE A 1 83 ? -45.561 22.111 59.172 1.00 36.75 83 PHE A O 1
ATOM 664 N N . GLU A 1 84 ? -47.495 21.992 58.036 1.00 41.84 84 GLU A N 1
ATOM 665 C CA . GLU A 1 84 ? -48.137 23.098 58.748 1.00 41.84 84 GLU A CA 1
ATOM 666 C C . GLU A 1 84 ? -48.518 22.605 60.150 1.00 41.84 84 GLU A C 1
ATOM 668 O O . GLU A 1 84 ? -49.658 22.224 60.422 1.00 41.84 84 GLU A O 1
ATOM 673 N N . VAL A 1 85 ? -47.542 22.610 61.062 1.00 42.22 85 VAL A N 1
ATOM 674 C CA . VAL A 1 85 ? -47.803 22.597 62.498 1.00 42.22 85 VAL A CA 1
ATOM 675 C C . VAL A 1 85 ? -48.427 23.948 62.820 1.00 42.22 85 VAL A C 1
ATOM 677 O O . VAL A 1 85 ? -47.756 24.901 63.206 1.00 42.22 85 VAL A O 1
ATOM 680 N N . ALA A 1 86 ? -49.738 24.041 62.604 1.00 42.94 86 ALA A N 1
ATOM 681 C CA . ALA A 1 86 ? -50.537 25.090 63.205 1.00 42.94 86 ALA A CA 1
ATOM 682 C C . ALA A 1 86 ? -50.251 25.108 64.715 1.00 42.94 86 ALA A C 1
ATOM 684 O O . ALA A 1 86 ? -50.080 24.043 65.312 1.00 42.94 86 ALA A O 1
ATOM 685 N N . ASP A 1 87 ? -50.263 26.293 65.337 1.00 48.56 87 ASP A N 1
ATOM 686 C CA . ASP A 1 87 ? -50.173 26.485 66.794 1.00 48.56 87 ASP A CA 1
ATOM 687 C C . ASP A 1 87 ? -51.433 25.949 67.511 1.00 48.56 87 ASP A C 1
ATOM 689 O O . ASP A 1 87 ? -52.165 26.657 68.214 1.00 48.56 87 ASP A O 1
ATOM 693 N N . GLN A 1 88 ? -51.734 24.667 67.307 1.00 53.03 88 GLN A N 1
ATOM 694 C CA . GLN A 1 88 ? -52.872 23.950 67.845 1.00 53.03 88 GLN A CA 1
ATOM 695 C C . GLN A 1 88 ? -52.562 23.581 69.291 1.00 53.03 88 GLN A C 1
ATOM 697 O O . GLN A 1 88 ? -52.264 22.445 69.632 1.00 53.03 88 GLN A O 1
ATOM 702 N N . LYS A 1 89 ? -52.607 24.621 70.122 1.00 58.22 89 LYS A N 1
ATOM 703 C CA . LYS A 1 89 ? -52.261 24.695 71.539 1.00 58.22 89 LYS A CA 1
ATOM 704 C C . LYS A 1 89 ? -52.850 23.536 72.352 1.00 58.22 89 LYS A C 1
ATOM 706 O O . LYS A 1 89 ? -53.940 23.664 72.912 1.00 58.22 89 LYS A O 1
ATOM 711 N N . VAL A 1 90 ? -52.131 22.414 72.425 1.00 62.06 90 VAL A N 1
ATOM 712 C CA . VAL A 1 90 ? -52.575 21.222 73.153 1.00 62.06 90 VAL A CA 1
ATOM 713 C C . VAL A 1 90 ? -52.495 21.511 74.647 1.00 62.06 90 VAL A C 1
ATOM 715 O O . VAL A 1 90 ? -51.446 21.884 75.174 1.00 62.06 90 VAL A O 1
ATOM 718 N N . ILE A 1 91 ? -53.629 21.360 75.326 1.00 61.62 91 ILE A N 1
ATOM 719 C CA . ILE A 1 91 ? -53.754 21.574 76.766 1.00 61.62 91 ILE A CA 1
ATOM 720 C C . ILE A 1 91 ? -53.787 20.201 77.434 1.00 61.62 91 ILE A C 1
ATOM 722 O O . ILE A 1 91 ? -54.789 19.493 77.327 1.00 61.62 91 ILE A O 1
ATOM 726 N N . ASP A 1 92 ? -52.707 19.825 78.121 1.00 61.12 92 ASP A N 1
ATOM 727 C CA . ASP A 1 92 ? -52.711 18.621 78.948 1.00 61.12 92 ASP A CA 1
ATOM 728 C C . ASP A 1 92 ? -53.353 18.909 80.313 1.00 61.12 92 ASP A C 1
ATOM 730 O O . ASP A 1 92 ? -52.994 19.848 81.032 1.00 61.12 92 ASP A O 1
ATOM 734 N N . MET A 1 93 ? -54.321 18.058 80.641 1.00 65.06 93 MET A N 1
ATOM 735 C CA . MET A 1 93 ? -55.168 18.092 81.831 1.00 65.06 93 MET A CA 1
ATOM 736 C C . MET A 1 93 ? -54.968 16.842 82.710 1.00 65.06 93 MET A C 1
ATOM 738 O O . MET A 1 93 ? -55.704 16.657 83.676 1.00 65.06 93 MET A O 1
ATOM 742 N N . ARG A 1 94 ? -54.017 15.950 82.379 1.00 60.72 94 ARG A N 1
ATOM 743 C CA . ARG A 1 94 ? -53.802 14.669 83.083 1.00 60.72 94 ARG A CA 1
ATOM 744 C C . ARG A 1 94 ? -53.076 14.798 84.430 1.00 60.72 94 ARG A C 1
ATOM 746 O O . ARG A 1 94 ? -52.977 13.806 85.149 1.00 60.72 94 ARG A O 1
ATOM 753 N N . GLY A 1 95 ? -52.576 15.985 84.781 1.00 62.34 95 GLY A N 1
ATOM 754 C CA . GLY A 1 95 ? -51.897 16.269 86.051 1.00 62.34 95 GLY A CA 1
ATOM 755 C C . GLY A 1 95 ? -52.616 17.313 86.925 1.00 62.34 95 GLY A C 1
ATOM 756 O O . GLY A 1 95 ? -53.549 17.968 86.462 1.00 62.34 95 GLY A O 1
ATOM 757 N N . PRO A 1 96 ? -52.169 17.534 88.181 1.00 63.75 96 PRO A N 1
ATOM 758 C CA . PRO A 1 96 ? -52.789 18.495 89.109 1.00 63.75 96 PRO A CA 1
ATOM 759 C C . PRO A 1 96 ? -52.748 19.963 88.652 1.00 63.75 96 PRO A C 1
ATOM 761 O O . PRO A 1 96 ? -53.478 20.803 89.182 1.00 63.75 96 PRO A O 1
ATOM 764 N N . HIS A 1 97 ? -51.881 20.286 87.691 1.00 47.81 97 HIS A N 1
ATOM 765 C CA . HIS A 1 97 ? -51.756 21.605 87.085 1.00 47.81 97 HIS A CA 1
ATOM 766 C C . HIS A 1 97 ? -51.754 21.482 85.564 1.00 47.81 97 HIS A C 1
ATOM 768 O O . HIS A 1 97 ? -51.071 20.628 84.999 1.00 47.81 97 HIS A O 1
ATOM 774 N N . VAL A 1 98 ? -52.518 22.365 84.927 1.00 54.59 98 VAL A N 1
ATOM 775 C CA . VAL A 1 98 ? -52.721 22.404 83.479 1.00 54.59 98 VAL A CA 1
ATOM 776 C C . VAL A 1 98 ? -51.436 22.837 82.779 1.00 54.59 98 VAL A C 1
ATOM 778 O O . VAL A 1 98 ? -50.865 23.874 83.124 1.00 54.59 98 VAL A O 1
ATOM 781 N N . ARG A 1 99 ? -51.000 22.072 81.775 1.00 60.81 99 ARG A N 1
ATOM 782 C CA . ARG A 1 99 ? -49.826 22.393 80.952 1.00 60.81 99 ARG A CA 1
ATOM 783 C C . ARG A 1 99 ? -50.241 22.669 79.512 1.00 60.81 99 ARG A C 1
ATOM 785 O O . ARG A 1 99 ? -51.200 22.095 79.008 1.00 60.81 99 ARG A O 1
ATOM 792 N N . ILE A 1 100 ? -49.507 23.558 78.853 1.00 60.72 100 ILE A N 1
ATOM 793 C CA . ILE A 1 100 ? -49.673 23.874 77.433 1.00 60.72 100 ILE A CA 1
ATOM 794 C C . ILE A 1 100 ? -48.438 23.350 76.711 1.00 60.72 100 ILE A C 1
ATOM 796 O O . ILE A 1 100 ? -47.326 23.764 77.039 1.00 60.72 100 ILE A O 1
ATOM 800 N N . LEU A 1 101 ? -48.638 22.465 75.739 1.00 59.19 101 LEU A N 1
ATOM 801 C CA . LEU A 1 101 ? -47.582 21.944 74.877 1.00 59.19 101 LEU A CA 1
ATOM 802 C C . LEU A 1 101 ? -47.700 22.604 73.497 1.00 59.19 101 LEU A C 1
ATOM 804 O O . LEU A 1 101 ? -48.771 22.593 72.889 1.00 59.19 101 LEU A O 1
ATOM 808 N N . THR A 1 102 ? -46.606 23.208 73.028 1.00 62.41 102 THR A N 1
ATOM 809 C CA . THR A 1 102 ? -46.500 23.820 71.689 1.00 62.41 102 THR A CA 1
ATOM 810 C C . THR A 1 102 ? -45.837 22.886 70.679 1.00 62.41 102 THR A C 1
ATOM 812 O O . THR A 1 102 ? -46.205 22.892 69.512 1.00 62.41 102 THR A O 1
ATOM 815 N N . ASN A 1 103 ? -44.899 22.050 71.136 1.00 58.22 103 ASN A N 1
ATOM 816 C CA . ASN A 1 103 ? -44.139 21.114 70.310 1.00 58.22 103 ASN A CA 1
ATOM 817 C C . ASN A 1 103 ? -44.470 19.678 70.736 1.00 58.22 103 ASN A C 1
ATOM 819 O O . ASN A 1 103 ? -44.440 19.362 71.927 1.00 58.22 103 ASN A O 1
ATOM 823 N N . LEU A 1 104 ? -44.742 18.799 69.768 1.00 58.78 104 LEU A N 1
ATOM 824 C CA . LEU A 1 104 ? -45.071 17.387 70.021 1.00 58.78 104 LEU A CA 1
ATOM 825 C C . LEU A 1 104 ? -43.849 16.537 70.423 1.00 58.78 104 LEU A C 1
ATOM 827 O O . LEU A 1 104 ? -44.013 15.479 71.021 1.00 58.78 104 LEU A O 1
ATOM 831 N N . GLU A 1 105 ? -42.637 17.026 70.148 1.00 57.31 105 GLU A N 1
ATOM 832 C CA . GLU A 1 105 ? -41.347 16.339 70.344 1.00 57.31 105 GLU A CA 1
ATOM 833 C C . GLU A 1 105 ? -41.101 15.869 71.792 1.00 57.31 105 GLU A C 1
ATOM 835 O O . GLU A 1 105 ? -40.375 14.904 72.020 1.00 57.31 105 GLU A O 1
ATOM 840 N N . ASN A 1 106 ? -41.736 16.517 72.775 1.00 55.16 106 ASN A N 1
ATOM 841 C CA . ASN A 1 106 ? -41.547 16.233 74.200 1.00 55.16 106 ASN A CA 1
ATOM 842 C C . ASN A 1 106 ? -42.514 15.176 74.774 1.00 55.16 106 ASN A C 1
ATOM 844 O O . ASN A 1 106 ? -42.370 14.811 75.940 1.00 55.16 106 ASN A O 1
ATOM 848 N N . LEU A 1 107 ? -43.493 14.681 74.004 1.00 56.03 107 LEU A N 1
ATOM 849 C CA . LEU A 1 107 ? -44.440 13.656 74.482 1.00 56.03 107 LEU A CA 1
ATOM 850 C C . LEU A 1 107 ? -43.729 12.326 74.773 1.00 56.03 107 LEU A C 1
ATOM 852 O O . LEU A 1 107 ? -43.869 11.766 75.860 1.00 56.03 107 LEU A O 1
ATOM 856 N N . ASP A 1 108 ? -42.887 11.895 73.834 1.00 55.91 108 ASP A N 1
ATOM 857 C CA . ASP A 1 108 ? -42.015 10.724 73.945 1.00 55.91 108 ASP A CA 1
ATOM 858 C C . ASP A 1 108 ? -41.138 10.742 75.206 1.00 55.91 108 ASP A C 1
ATOM 860 O O . ASP A 1 108 ? -40.844 9.690 75.769 1.00 55.91 108 ASP A O 1
ATOM 864 N N . ALA A 1 109 ? -40.690 11.925 75.639 1.00 57.31 109 ALA A N 1
ATOM 865 C CA . ALA A 1 109 ? -39.785 12.068 76.775 1.00 57.31 109 ALA A CA 1
ATOM 866 C C . ALA A 1 109 ? -40.478 11.722 78.102 1.00 57.31 109 ALA A C 1
ATOM 868 O O . ALA A 1 109 ? -39.942 10.931 78.877 1.00 57.31 109 ALA A O 1
ATOM 869 N N . GLU A 1 110 ? -41.690 12.237 78.342 1.00 54.75 110 GLU A N 1
ATOM 870 C CA . GLU A 1 110 ? -42.438 11.906 79.562 1.00 54.75 110 GLU A CA 1
ATOM 871 C C . GLU A 1 110 ? -43.005 10.479 79.563 1.00 54.75 110 GLU A C 1
ATOM 873 O O . GLU A 1 110 ? -43.204 9.932 80.646 1.00 54.75 110 GLU A O 1
ATOM 878 N N . GLU A 1 111 ? -43.258 9.843 78.411 1.00 54.34 111 GLU A N 1
ATOM 879 C CA . GLU A 1 111 ? -43.588 8.407 78.397 1.00 54.34 111 GLU A CA 1
ATOM 880 C C . GLU A 1 111 ? -42.352 7.539 78.670 1.00 54.34 111 GLU A C 1
ATOM 882 O O . GLU A 1 111 ? -42.431 6.628 79.494 1.00 54.34 111 GLU A O 1
ATOM 887 N N . LYS A 1 112 ? -41.184 7.874 78.103 1.00 55.62 112 LYS A N 1
ATOM 888 C CA . LYS A 1 112 ? -39.915 7.181 78.398 1.00 55.62 112 LYS A CA 1
ATOM 889 C C . LYS A 1 112 ? -39.513 7.310 79.871 1.00 55.62 112 LYS A C 1
ATOM 891 O O . LYS A 1 112 ? -39.124 6.314 80.472 1.00 55.62 112 LYS A O 1
ATOM 896 N N . GLU A 1 113 ? -39.657 8.485 80.487 1.00 53.28 113 GLU A N 1
ATOM 897 C CA . GLU A 1 113 ? -39.396 8.656 81.929 1.00 53.28 113 GLU A CA 1
ATOM 898 C C . GLU A 1 113 ? -40.371 7.865 82.821 1.00 53.28 113 GLU A C 1
ATOM 900 O O . GLU A 1 113 ? -39.985 7.448 83.911 1.00 53.28 113 GLU A O 1
ATOM 905 N N . ARG A 1 114 ? -41.601 7.591 82.362 1.00 53.81 114 ARG A N 1
ATOM 906 C CA . ARG A 1 114 ? -42.566 6.735 83.082 1.00 53.81 114 ARG A CA 1
ATOM 907 C C . ARG A 1 114 ? -42.312 5.240 82.861 1.00 53.81 114 ARG A C 1
ATOM 909 O O . ARG A 1 114 ? -42.532 4.459 83.779 1.00 53.81 114 ARG A O 1
ATOM 916 N N . GLU A 1 115 ? -41.816 4.836 81.691 1.00 52.69 115 GLU A N 1
ATOM 917 C CA . GLU A 1 115 ? -41.415 3.446 81.399 1.00 52.69 115 GLU A CA 1
ATOM 918 C C . GLU A 1 115 ? -40.177 3.001 82.211 1.00 52.69 115 GLU A C 1
ATOM 920 O O . GLU A 1 115 ? -39.949 1.807 82.414 1.00 52.69 115 GLU A O 1
ATOM 925 N N . PHE A 1 116 ? -39.402 3.951 82.745 1.00 52.75 116 PHE A N 1
ATOM 926 C CA . PHE A 1 116 ? -38.313 3.674 83.686 1.00 52.75 116 PHE A CA 1
ATOM 927 C C . PHE A 1 116 ? -38.767 3.378 85.134 1.00 52.75 116 PHE A C 1
ATOM 929 O O . PHE A 1 116 ? -37.930 2.957 85.937 1.00 52.75 116 PHE A O 1
ATOM 936 N N . ASP A 1 117 ? -40.050 3.540 85.491 1.00 58.09 117 ASP A N 1
ATOM 937 C CA . ASP A 1 117 ? -40.535 3.234 86.846 1.00 58.09 117 ASP A CA 1
ATOM 938 C C . ASP A 1 117 ? -40.942 1.751 87.005 1.00 58.09 117 ASP A C 1
ATOM 940 O O . ASP A 1 117 ? -42.075 1.345 86.745 1.00 58.09 117 ASP A O 1
ATOM 944 N N . VAL A 1 118 ? -39.990 0.965 87.528 1.00 59.34 118 VAL A N 1
ATOM 945 C CA . VAL A 1 118 ? -40.098 -0.425 88.031 1.00 59.34 118 VAL A CA 1
ATOM 946 C C . VAL A 1 118 ? -39.972 -1.579 87.008 1.00 59.34 118 VAL A C 1
ATOM 948 O O . VAL A 1 118 ? -40.670 -1.675 86.008 1.00 59.34 118 VAL A O 1
ATOM 951 N N . SER A 1 119 ? -39.169 -2.575 87.427 1.00 62.66 119 SER A N 1
ATOM 952 C CA . SER A 1 119 ? -39.069 -3.976 86.959 1.00 62.66 119 SER A CA 1
ATOM 953 C C . SER A 1 119 ? -37.887 -4.334 86.036 1.00 62.66 119 SER A C 1
ATOM 955 O O . SER A 1 119 ? -37.876 -4.072 84.840 1.00 62.66 119 SER A O 1
ATOM 957 N N . MET A 1 120 ? -36.915 -5.049 86.623 1.00 64.75 120 MET A N 1
ATOM 958 C CA . MET A 1 120 ? -35.779 -5.736 85.976 1.00 64.75 120 MET A CA 1
ATOM 959 C C . MET A 1 120 ? -34.931 -4.903 84.981 1.00 64.75 120 MET A C 1
ATOM 961 O O . MET A 1 120 ? -34.941 -5.186 83.780 1.00 64.75 120 MET A O 1
ATOM 965 N N . PRO A 1 121 ? -34.082 -3.974 85.474 1.00 78.69 121 PRO A N 1
ATOM 966 C CA . PRO A 1 121 ? -33.153 -3.199 84.639 1.00 78.69 121 PRO A CA 1
ATOM 967 C C . PRO A 1 121 ? -32.225 -4.063 83.771 1.00 78.69 121 PRO A C 1
ATOM 969 O O . PRO A 1 121 ? -32.002 -3.755 82.605 1.00 78.69 121 PRO A O 1
ATOM 972 N N . GLU A 1 122 ? -31.743 -5.192 84.303 1.00 81.31 122 GLU A N 1
ATOM 973 C CA . GLU A 1 122 ? -30.922 -6.159 83.558 1.00 81.31 122 GLU A CA 1
ATOM 974 C C . GLU A 1 122 ? -31.668 -6.744 82.348 1.00 81.31 122 GLU A C 1
ATOM 976 O O . GLU A 1 122 ? -31.076 -6.963 81.293 1.00 81.31 122 GLU A O 1
ATOM 981 N N . LEU A 1 123 ? -32.980 -6.987 82.459 1.00 83.81 123 LEU A N 1
ATOM 982 C CA . LEU A 1 123 ? -33.774 -7.488 81.337 1.00 83.81 123 LEU A CA 1
ATOM 983 C C . LEU A 1 123 ? -33.988 -6.390 80.290 1.00 83.81 123 LEU A C 1
ATOM 985 O O . LEU A 1 123 ? -33.831 -6.658 79.103 1.00 83.81 123 LEU A O 1
ATOM 989 N N . GLN A 1 124 ? -34.269 -5.155 80.720 1.00 80.81 124 GLN A N 1
ATOM 990 C CA . GLN A 1 124 ? -34.354 -4.000 79.820 1.00 80.81 124 GLN A CA 1
ATOM 991 C C . GLN A 1 124 ? -33.028 -3.764 79.075 1.00 80.81 124 GLN A C 1
ATOM 993 O O . GLN A 1 124 ? -33.044 -3.536 77.867 1.00 80.81 124 GLN A O 1
ATOM 998 N N . HIS A 1 125 ? -31.881 -3.880 79.755 1.00 86.25 125 HIS A N 1
ATOM 999 C CA . HIS A 1 125 ? -30.561 -3.769 79.129 1.00 86.25 125 HIS A CA 1
ATOM 1000 C C . HIS A 1 125 ? -30.306 -4.892 78.115 1.00 86.25 125 HIS A C 1
ATOM 1002 O O . HIS A 1 125 ? -29.923 -4.602 76.986 1.00 86.25 125 HIS A O 1
ATOM 1008 N N . ASN A 1 126 ? -30.584 -6.152 78.471 1.00 90.06 126 ASN A N 1
ATOM 1009 C CA . ASN A 1 126 ? -30.432 -7.286 77.554 1.00 90.06 126 ASN A CA 1
ATOM 1010 C C . ASN A 1 126 ? -31.347 -7.169 76.320 1.00 90.06 126 ASN A C 1
ATOM 1012 O O . ASN A 1 126 ? -30.905 -7.437 75.207 1.00 90.06 126 ASN A O 1
ATOM 1016 N N . VAL A 1 127 ? -32.600 -6.730 76.488 1.00 89.88 127 VAL A N 1
ATOM 1017 C CA . VAL A 1 127 ? -33.525 -6.485 75.367 1.00 89.88 127 VAL A CA 1
ATOM 1018 C C . VAL A 1 127 ? -33.029 -5.337 74.487 1.00 89.88 127 VAL A C 1
ATOM 1020 O O . VAL A 1 127 ? -33.020 -5.480 73.267 1.00 89.88 127 VAL A O 1
ATOM 1023 N N . ARG A 1 128 ? -32.563 -4.229 75.077 1.00 90.94 128 ARG A N 1
ATOM 1024 C CA . ARG A 1 128 ? -32.015 -3.091 74.325 1.00 90.94 128 ARG A CA 1
ATOM 1025 C C . ARG A 1 128 ? -30.752 -3.487 73.552 1.00 90.94 128 ARG A C 1
ATOM 1027 O O . ARG A 1 128 ? -30.693 -3.230 72.363 1.00 90.94 128 ARG A O 1
ATOM 1034 N N . LEU A 1 129 ? -29.845 -4.259 74.153 1.00 92.81 129 LEU A N 1
ATOM 1035 C CA . LEU A 1 129 ? -28.658 -4.798 73.476 1.00 92.81 129 LEU A CA 1
ATOM 1036 C C . LEU A 1 129 ? -29.003 -5.766 72.325 1.00 92.81 129 LEU A C 1
ATOM 1038 O O . LEU A 1 129 ? -28.305 -5.787 71.315 1.00 92.81 129 LEU A O 1
ATOM 1042 N N . ILE A 1 130 ? -30.089 -6.541 72.429 1.00 93.25 130 ILE A N 1
ATOM 1043 C CA . ILE A 1 130 ? -30.596 -7.362 71.312 1.00 93.25 130 ILE A CA 1
ATOM 1044 C C . ILE A 1 130 ? -31.133 -6.478 70.174 1.00 93.25 130 ILE A C 1
ATOM 1046 O O . ILE A 1 130 ? -30.909 -6.797 69.007 1.00 93.25 130 ILE A O 1
ATOM 1050 N N . VAL A 1 131 ? -31.802 -5.364 70.495 1.00 94.62 131 VAL A N 1
ATOM 1051 C CA . VAL A 1 131 ? -32.251 -4.369 69.505 1.00 94.62 131 VAL A CA 1
ATOM 1052 C C . VAL A 1 131 ? -31.055 -3.674 68.847 1.00 94.62 131 VAL A C 1
ATOM 1054 O O . VAL A 1 131 ? -31.007 -3.625 67.623 1.00 94.62 131 VAL A O 1
ATOM 1057 N N . ASP A 1 132 ? -30.061 -3.233 69.622 1.00 93.88 132 ASP A N 1
ATOM 1058 C CA . ASP A 1 132 ? -28.843 -2.581 69.121 1.00 93.88 132 ASP A CA 1
ATOM 1059 C C . ASP A 1 132 ? -28.061 -3.510 68.165 1.00 93.88 132 ASP A C 1
ATOM 1061 O O . ASP A 1 132 ? -27.601 -3.090 67.102 1.00 93.88 132 ASP A O 1
ATOM 1065 N N . LEU A 1 133 ? -27.945 -4.802 68.505 1.00 95.19 133 LEU A N 1
ATOM 1066 C CA . LEU A 1 133 ? -27.331 -5.816 67.639 1.00 95.19 133 LEU A CA 1
ATOM 1067 C C . LEU A 1 133 ? -28.141 -6.050 66.355 1.00 95.19 133 LEU A C 1
ATOM 1069 O O . LEU A 1 133 ? -27.558 -6.116 65.273 1.00 95.19 133 LEU A O 1
ATOM 1073 N N . ALA A 1 134 ? -29.470 -6.140 66.457 1.00 94.56 134 ALA A N 1
ATOM 1074 C CA . ALA A 1 134 ? -30.341 -6.290 65.294 1.00 94.56 134 ALA A CA 1
ATOM 1075 C C . ALA A 1 134 ? -30.298 -5.054 64.379 1.00 94.56 134 ALA A C 1
ATOM 1077 O O . ALA A 1 134 ? -30.315 -5.203 63.158 1.00 94.56 134 ALA A O 1
ATOM 1078 N N . GLU A 1 135 ? -30.191 -3.844 64.936 1.00 95.38 135 GLU A N 1
ATOM 1079 C CA . GLU A 1 135 ? -30.016 -2.619 64.155 1.00 95.38 135 GLU A CA 1
ATOM 1080 C C . GLU A 1 135 ? -28.670 -2.624 63.418 1.00 95.38 135 GLU A C 1
ATOM 1082 O O . GLU A 1 135 ? -28.635 -2.355 62.218 1.00 95.38 135 GLU A O 1
ATOM 1087 N N . LEU A 1 136 ? -27.572 -3.000 64.084 1.00 96.31 136 LEU A N 1
ATOM 1088 C CA . LEU A 1 136 ? -26.256 -3.127 63.449 1.00 96.31 136 LEU A CA 1
ATOM 1089 C C . LEU A 1 136 ? -26.249 -4.163 62.312 1.00 96.31 136 LEU A C 1
ATOM 1091 O O . LEU A 1 136 ? -25.670 -3.897 61.255 1.00 96.31 136 LEU A O 1
ATOM 1095 N N . ASP A 1 137 ? -26.916 -5.308 62.484 1.00 96.81 137 ASP A N 1
ATOM 1096 C CA . ASP A 1 137 ? -27.067 -6.302 61.416 1.00 96.81 137 ASP A CA 1
ATOM 1097 C C . ASP A 1 137 ? -27.939 -5.776 60.260 1.00 96.81 137 ASP A C 1
ATOM 1099 O O . ASP A 1 137 ? -27.581 -5.972 59.099 1.00 96.81 137 ASP A O 1
ATOM 1103 N N . ILE A 1 138 ? -29.021 -5.035 60.531 1.00 95.88 138 ILE A N 1
ATOM 1104 C CA . ILE A 1 138 ? -29.843 -4.382 59.492 1.00 95.88 138 ILE A CA 1
ATOM 1105 C C . ILE A 1 138 ? -29.032 -3.325 58.727 1.00 95.88 138 ILE A C 1
ATOM 1107 O O . ILE A 1 138 ? -29.023 -3.336 57.493 1.00 95.88 138 ILE A O 1
ATOM 1111 N N . GLN A 1 139 ? -28.310 -2.441 59.427 1.00 95.81 139 GLN A N 1
ATOM 1112 C CA . GLN A 1 139 ? -27.447 -1.424 58.817 1.00 95.81 139 GLN A CA 1
ATOM 1113 C C . GLN A 1 139 ? -26.353 -2.061 57.946 1.00 95.81 139 GLN A C 1
ATOM 1115 O O . GLN A 1 139 ? -26.034 -1.555 56.866 1.00 95.81 139 GLN A O 1
ATOM 1120 N N . LYS A 1 140 ? -25.787 -3.187 58.397 1.00 97.25 140 LYS A N 1
ATOM 1121 C CA . LYS A 1 140 ? -24.802 -3.966 57.644 1.00 97.25 140 LYS A CA 1
ATOM 1122 C C . LYS A 1 140 ? -25.420 -4.609 56.401 1.00 97.25 140 LYS A C 1
ATOM 1124 O O . LYS A 1 140 ? -24.871 -4.436 55.318 1.00 97.25 140 LYS A O 1
ATOM 1129 N N . ILE A 1 141 ? -26.561 -5.288 56.528 1.00 96.62 141 ILE A N 1
ATOM 1130 C CA . ILE A 1 141 ? -27.261 -5.929 55.403 1.00 96.62 141 ILE A CA 1
ATOM 1131 C C . ILE A 1 141 ? -27.653 -4.895 54.341 1.00 96.62 141 ILE A C 1
ATOM 1133 O O . ILE A 1 141 ? -27.461 -5.152 53.157 1.00 96.62 141 ILE A O 1
ATOM 1137 N N . ASP A 1 142 ? -28.145 -3.714 54.726 1.00 97.00 142 ASP A N 1
ATOM 1138 C CA . ASP A 1 142 ? -28.462 -2.652 53.765 1.00 97.00 142 ASP A CA 1
ATOM 1139 C C . ASP A 1 142 ? -27.205 -2.051 53.107 1.00 97.00 142 ASP A C 1
ATOM 1141 O O . ASP A 1 142 ? -27.208 -1.772 51.906 1.00 97.00 142 ASP A O 1
ATOM 1145 N N . LYS A 1 143 ? -26.098 -1.903 53.847 1.00 96.44 143 LYS A N 1
ATOM 1146 C CA . LYS A 1 143 ? -24.810 -1.499 53.266 1.00 96.44 143 LYS A CA 1
ATOM 1147 C C . LYS A 1 143 ? -24.309 -2.529 52.252 1.00 96.44 143 LYS A C 1
ATOM 1149 O O . LYS A 1 143 ? -23.932 -2.148 51.147 1.00 96.44 143 LYS A O 1
ATOM 1154 N N . ASP A 1 144 ? -24.326 -3.810 52.602 1.00 97.06 144 ASP A N 1
ATOM 1155 C CA . ASP A 1 144 ? -23.872 -4.893 51.730 1.00 97.06 144 ASP A CA 1
ATOM 1156 C C . ASP A 1 144 ? -24.793 -5.014 50.498 1.00 97.06 144 ASP A C 1
ATOM 1158 O O . ASP A 1 144 ? -24.310 -5.081 49.370 1.00 97.06 144 ASP A O 1
ATOM 1162 N N . LEU A 1 145 ? -26.112 -4.868 50.671 1.00 97.44 145 LEU A N 1
ATOM 1163 C CA . LEU A 1 145 ? -27.092 -4.779 49.582 1.00 97.44 145 LEU A CA 1
ATOM 1164 C C . LEU A 1 145 ? -26.877 -3.556 48.671 1.00 97.44 145 LEU A C 1
ATOM 1166 O O . LEU A 1 145 ? -27.154 -3.633 47.472 1.00 97.44 145 LEU A O 1
ATOM 1170 N N . ARG A 1 146 ? -26.416 -2.418 49.205 1.00 95.81 146 ARG A N 1
ATOM 1171 C CA . ARG A 1 146 ? -26.036 -1.243 48.401 1.00 95.81 146 ARG A CA 1
ATOM 1172 C C . ARG A 1 146 ? -24.756 -1.499 47.606 1.00 95.81 146 ARG A C 1
ATOM 1174 O O . ARG A 1 146 ? -24.746 -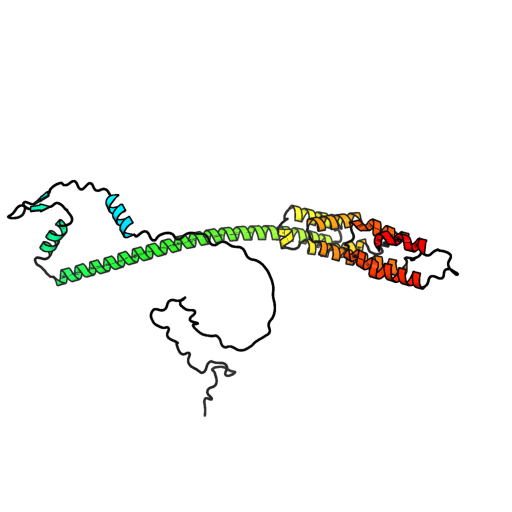1.198 46.414 1.00 95.81 146 ARG A O 1
ATOM 1181 N N . ASN A 1 147 ? -23.744 -2.116 48.218 1.00 96.31 147 ASN A N 1
ATOM 1182 C CA . ASN A 1 147 ? -22.515 -2.516 47.528 1.00 96.31 147 ASN A CA 1
ATOM 1183 C C . ASN A 1 147 ? -22.828 -3.481 46.369 1.00 96.31 147 ASN A C 1
ATOM 1185 O O . ASN A 1 147 ? -22.394 -3.239 45.247 1.00 96.31 147 ASN A O 1
ATOM 1189 N N . GLU A 1 148 ? -23.646 -4.515 46.604 1.00 96.12 148 GLU A N 1
ATOM 1190 C CA . GLU A 1 148 ? -23.997 -5.508 45.574 1.00 96.12 148 GLU A CA 1
ATOM 1191 C C . GLU A 1 148 ? -24.875 -4.942 44.443 1.00 96.12 148 GLU A C 1
ATOM 1193 O O . GLU A 1 148 ? -24.838 -5.410 43.304 1.00 96.12 148 GLU A O 1
ATOM 1198 N N . LYS A 1 149 ? -25.649 -3.883 44.710 1.00 96.56 149 LYS A N 1
ATOM 1199 C CA . LYS A 1 149 ? -26.336 -3.127 43.649 1.00 96.56 149 LYS A CA 1
ATOM 1200 C C . LYS A 1 149 ? -25.349 -2.319 42.804 1.00 96.56 149 LYS A C 1
ATOM 1202 O O . LYS A 1 149 ? -25.542 -2.214 41.595 1.00 96.56 149 LYS A O 1
ATOM 1207 N N . GLU A 1 150 ? -24.302 -1.756 43.405 1.00 96.44 150 GLU A N 1
ATOM 1208 C CA . GLU A 1 150 ? -23.275 -1.004 42.678 1.00 96.44 150 GLU A CA 1
ATOM 1209 C C . GLU A 1 150 ? -22.361 -1.923 41.848 1.00 96.44 150 GLU A C 1
ATOM 1211 O O . GLU A 1 150 ? -22.102 -1.612 40.684 1.00 96.44 150 GLU A O 1
ATOM 1216 N N . THR A 1 151 ? -21.958 -3.088 42.375 1.00 96.88 151 THR A N 1
ATOM 1217 C CA . THR A 1 151 ? -21.211 -4.113 41.614 1.00 96.88 151 THR A CA 1
ATOM 1218 C C . THR A 1 151 ? -22.043 -4.674 40.461 1.00 96.88 151 THR A C 1
ATOM 1220 O O . THR A 1 151 ? -21.546 -4.768 39.341 1.00 96.88 151 THR A O 1
ATOM 1223 N N . ALA A 1 152 ? -23.331 -4.969 40.668 1.00 96.81 152 ALA A N 1
ATOM 1224 C CA . ALA A 1 152 ? -24.215 -5.391 39.582 1.00 96.81 152 ALA A CA 1
ATOM 1225 C C . ALA A 1 152 ? -24.332 -4.317 38.480 1.00 96.81 152 ALA A C 1
ATOM 1227 O O . ALA A 1 152 ? -24.289 -4.636 37.291 1.00 96.81 152 ALA A O 1
ATOM 1228 N N . LEU A 1 153 ? -24.431 -3.035 38.851 1.00 96.81 153 LEU A N 1
ATOM 1229 C CA . LEU A 1 153 ? -24.512 -1.923 37.897 1.00 96.81 153 LEU A CA 1
ATOM 1230 C C . LEU A 1 153 ? -23.188 -1.621 37.177 1.00 96.81 153 LEU A C 1
ATOM 1232 O O . LEU A 1 153 ? -23.228 -1.113 36.053 1.00 96.81 153 LEU A O 1
ATOM 1236 N N . SER A 1 154 ? -22.027 -1.903 37.777 1.00 96.75 154 SER A N 1
ATOM 1237 C CA . SER A 1 154 ? -20.734 -1.782 37.091 1.00 96.75 154 SER A CA 1
ATOM 1238 C C . SER A 1 154 ? -20.499 -2.956 36.136 1.00 96.75 154 SER A C 1
ATOM 1240 O O . SER A 1 154 ? -20.193 -2.721 34.967 1.00 96.75 154 SER A O 1
ATOM 1242 N N . LEU A 1 155 ? -20.770 -4.191 36.575 1.00 97.06 155 LEU A N 1
ATOM 1243 C CA . LEU A 1 155 ? -20.674 -5.403 35.754 1.00 97.06 155 LEU A CA 1
ATOM 1244 C C . LEU A 1 155 ? -21.613 -5.371 34.539 1.00 97.06 155 LEU A C 1
ATOM 1246 O O . LEU A 1 155 ? -21.226 -5.812 33.460 1.00 97.06 155 LEU A O 1
ATOM 1250 N N . LEU A 1 156 ? -22.820 -4.803 34.661 1.00 97.44 156 LEU A N 1
ATOM 1251 C CA . LEU A 1 156 ? -23.722 -4.617 33.514 1.00 97.44 156 LEU A CA 1
ATOM 1252 C C . LEU A 1 156 ? -23.145 -3.662 32.454 1.00 97.44 156 LEU A C 1
ATOM 1254 O O . LEU A 1 156 ? -23.259 -3.940 31.262 1.00 97.44 156 LEU A O 1
ATOM 1258 N N . LYS A 1 157 ? -22.488 -2.569 32.868 1.00 96.50 157 LYS A N 1
ATOM 1259 C CA . LYS A 1 157 ? -21.825 -1.622 31.948 1.00 96.50 157 LYS A CA 1
ATOM 1260 C C . LYS A 1 157 ? -20.574 -2.224 31.315 1.00 96.5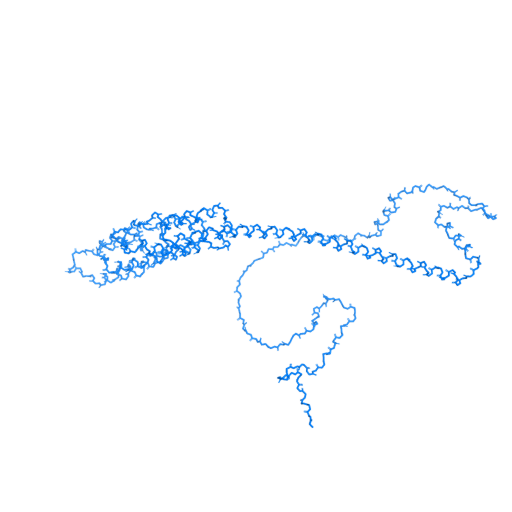0 157 LYS A C 1
ATOM 1262 O O . LYS A 1 157 ? -20.302 -1.986 30.140 1.00 96.50 157 LYS A O 1
ATOM 1267 N N . GLU A 1 158 ? -19.813 -3.003 32.081 1.00 96.75 158 GLU A N 1
ATOM 1268 C CA . GLU A 1 158 ? -18.660 -3.741 31.567 1.00 96.75 158 GLU A CA 1
ATOM 1269 C C . GLU A 1 158 ? -19.095 -4.796 30.543 1.00 96.75 158 GLU A C 1
ATOM 1271 O O . GLU A 1 158 ? -18.525 -4.846 29.455 1.00 96.75 158 GLU A O 1
ATOM 1276 N N . LYS A 1 159 ? -20.169 -5.547 30.820 1.00 97.50 159 LYS A N 1
ATOM 1277 C CA . LYS A 1 159 ? -20.777 -6.478 29.862 1.00 97.50 159 LYS A CA 1
ATOM 1278 C C . LYS A 1 159 ? -21.191 -5.769 28.570 1.00 97.50 159 LYS A C 1
ATOM 1280 O O . LYS A 1 159 ? -20.786 -6.207 27.502 1.00 97.50 159 LYS A O 1
ATOM 1285 N N . GLU A 1 160 ? -21.933 -4.661 28.651 1.00 96.94 160 GLU A N 1
ATOM 1286 C CA . GLU A 1 160 ? -22.371 -3.903 27.466 1.00 96.94 160 GLU A CA 1
ATOM 1287 C C . GLU A 1 160 ? -21.177 -3.409 26.624 1.00 96.94 160 GLU A C 1
ATOM 1289 O O . GLU A 1 160 ? -21.210 -3.448 25.393 1.00 96.94 160 GLU A O 1
ATOM 1294 N N . LYS A 1 161 ? -20.091 -2.980 27.282 1.00 96.94 161 LYS A N 1
ATOM 1295 C CA . LYS A 1 161 ? -18.844 -2.594 26.612 1.00 96.94 161 LYS A CA 1
ATOM 1296 C C . LYS A 1 161 ? -18.160 -3.790 25.938 1.00 96.94 161 LYS A C 1
ATOM 1298 O O . LYS A 1 161 ? -17.709 -3.658 24.804 1.00 96.94 161 LYS A O 1
ATOM 1303 N N . LEU A 1 162 ? -18.081 -4.938 26.611 1.00 96.31 162 LEU A N 1
ATOM 1304 C CA . LEU A 1 162 ? -17.483 -6.158 26.062 1.00 96.31 162 LEU A CA 1
ATOM 1305 C C . LEU A 1 162 ? -18.304 -6.723 24.894 1.00 96.31 162 LEU A C 1
ATOM 1307 O O . LEU A 1 162 ? -17.718 -7.158 23.910 1.00 96.31 162 LEU A O 1
ATOM 1311 N N . GLU A 1 163 ? -19.636 -6.654 24.953 1.00 97.31 163 GLU A N 1
ATOM 1312 C CA . GLU A 1 163 ? -20.528 -7.041 23.851 1.00 97.31 163 GLU A CA 1
ATOM 1313 C C . GLU A 1 163 ? -20.312 -6.156 22.610 1.00 97.31 163 GLU A C 1
ATOM 1315 O O . GLU A 1 163 ? -20.249 -6.674 21.496 1.00 97.31 163 GLU A O 1
ATOM 1320 N N . LYS A 1 164 ? -20.102 -4.844 22.792 1.00 96.62 164 LYS A N 1
ATOM 1321 C CA . LYS A 1 164 ? -19.734 -3.923 21.700 1.00 96.62 164 LYS A CA 1
ATOM 1322 C C . LYS A 1 164 ? -18.359 -4.237 21.111 1.00 96.62 164 LYS A C 1
ATOM 1324 O O . LYS A 1 164 ? -18.253 -4.414 19.903 1.00 96.62 164 LYS A O 1
ATOM 1329 N N . MET A 1 165 ? -17.337 -4.394 21.956 1.00 96.12 165 MET A N 1
ATOM 1330 C CA . MET A 1 165 ? -15.983 -4.747 21.508 1.00 96.12 165 MET A CA 1
ATOM 1331 C C . MET A 1 165 ? -15.941 -6.098 20.773 1.00 96.12 165 MET A C 1
ATOM 1333 O O . MET A 1 165 ? -15.195 -6.242 19.810 1.00 96.12 165 MET A O 1
ATOM 1337 N N . ALA A 1 166 ? -16.746 -7.079 21.192 1.00 96.88 166 ALA A N 1
ATOM 1338 C CA . ALA A 1 166 ? -16.829 -8.379 20.531 1.00 96.88 166 ALA A CA 1
ATOM 1339 C C . ALA A 1 166 ? -17.477 -8.295 19.137 1.00 96.88 166 ALA A C 1
ATOM 1341 O O . ALA A 1 166 ? -17.014 -8.958 18.212 1.00 96.88 166 ALA A O 1
ATOM 1342 N N . GLU A 1 167 ? -18.517 -7.473 18.961 1.00 95.75 167 GLU A N 1
ATOM 1343 C CA . GLU A 1 167 ? -19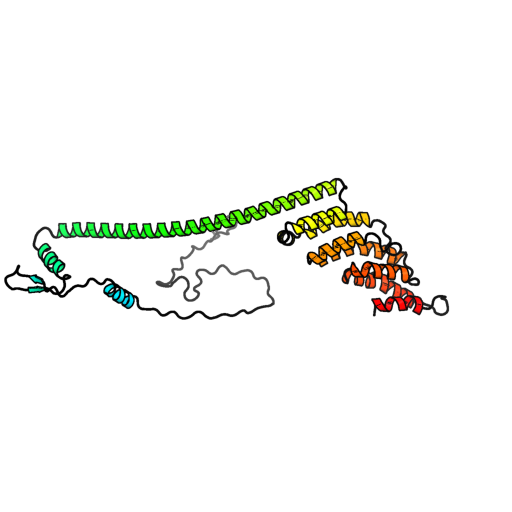.143 -7.260 17.650 1.00 95.75 167 GLU A CA 1
ATOM 1344 C C . GLU A 1 167 ? -18.246 -6.414 16.721 1.00 95.75 167 GLU A C 1
ATOM 1346 O O . GLU A 1 167 ? -18.125 -6.744 15.544 1.00 95.75 167 GLU A O 1
ATOM 1351 N N . GLU A 1 168 ? -17.526 -5.413 17.243 1.00 90.94 168 GLU A N 1
ATOM 1352 C CA . GLU A 1 168 ? -16.478 -4.677 16.508 1.00 90.94 168 GLU A CA 1
ATOM 1353 C C . GLU A 1 168 ? -15.359 -5.620 16.017 1.00 90.94 168 GLU A C 1
ATOM 1355 O O . GLU A 1 168 ? -15.016 -5.625 14.833 1.00 90.94 168 GLU A O 1
ATOM 1360 N N . GLN A 1 169 ? -14.825 -6.474 16.899 1.00 90.50 169 GLN A N 1
ATOM 1361 C CA . GLN A 1 169 ? -13.801 -7.468 16.547 1.00 90.50 169 GLN A CA 1
ATOM 1362 C C . GLN A 1 169 ? -14.307 -8.509 15.546 1.00 90.50 169 GLN A C 1
ATOM 1364 O O . GLN A 1 169 ? -13.570 -8.913 14.647 1.00 90.50 169 GLN A O 1
ATOM 1369 N N . LYS A 1 170 ? -15.566 -8.933 15.669 1.00 94.06 170 LYS A N 1
ATOM 1370 C CA . LYS A 1 170 ? -16.195 -9.843 14.712 1.00 94.06 170 LYS A CA 1
ATOM 1371 C C . LYS A 1 170 ? -16.322 -9.197 13.333 1.00 94.06 170 LYS A C 1
ATOM 1373 O O . LYS A 1 170 ? -15.976 -9.839 12.354 1.00 94.06 170 LYS A O 1
ATOM 1378 N N . GLN A 1 171 ? -16.725 -7.929 13.243 1.00 88.44 171 GLN A N 1
ATOM 1379 C CA . GLN A 1 171 ? -16.799 -7.212 11.963 1.00 88.44 171 GLN A CA 1
ATOM 1380 C C . GLN A 1 171 ? -15.421 -7.056 11.292 1.00 88.44 171 GLN A C 1
ATOM 1382 O O . GLN A 1 171 ? -15.336 -7.134 10.067 1.00 88.44 171 GLN A O 1
ATOM 1387 N N . GLN A 1 172 ? -14.343 -6.925 12.075 1.00 86.06 172 GLN A N 1
ATOM 1388 C CA . GLN A 1 172 ? -12.966 -6.972 11.564 1.00 86.06 172 GLN A CA 1
ATOM 1389 C C . GLN A 1 172 ? -12.546 -8.375 11.095 1.00 86.06 172 GLN A C 1
ATOM 1391 O O . GLN A 1 172 ? -11.911 -8.502 10.053 1.00 86.06 172 GLN A O 1
ATOM 1396 N N . LEU A 1 173 ? -12.913 -9.445 11.810 1.00 88.38 173 LEU A N 1
ATOM 1397 C CA . LEU A 1 173 ? -12.660 -10.819 11.348 1.00 88.38 173 LEU A CA 1
ATOM 1398 C C . LEU A 1 173 ? -13.424 -11.123 10.052 1.00 88.38 173 LEU A C 1
ATOM 1400 O O . LEU A 1 173 ? -12.838 -11.623 9.094 1.00 88.38 173 LEU A O 1
ATOM 1404 N N . ASP A 1 174 ? -14.694 -10.727 9.989 1.00 88.12 174 ASP A N 1
ATOM 1405 C CA . ASP A 1 174 ? -15.536 -10.795 8.800 1.00 88.12 174 ASP A CA 1
ATOM 1406 C C . ASP A 1 174 ? -14.930 -10.021 7.607 1.00 88.12 174 ASP A C 1
ATOM 1408 O O . ASP A 1 174 ? -15.185 -10.401 6.463 1.00 88.12 174 ASP A O 1
ATOM 1412 N N . SER A 1 175 ? -14.171 -8.932 7.807 1.00 85.12 175 SER A N 1
ATOM 1413 C CA . SER A 1 175 ? -13.499 -8.221 6.704 1.00 85.12 175 SER A CA 1
ATOM 1414 C C . SER A 1 175 ? -12.160 -8.863 6.324 1.00 85.12 175 SER A C 1
ATOM 1416 O O . SER A 1 175 ? -11.903 -9.055 5.132 1.00 85.12 175 SER A O 1
ATOM 1418 N N . MET A 1 176 ? -11.364 -9.299 7.307 1.00 83.38 176 MET A N 1
ATOM 1419 C CA . MET A 1 176 ? -10.136 -10.076 7.095 1.00 83.38 176 MET A CA 1
ATOM 1420 C C . MET A 1 176 ? -10.389 -11.363 6.299 1.00 83.38 176 MET A C 1
ATOM 1422 O O . MET A 1 176 ? -9.629 -11.655 5.380 1.00 83.38 176 MET A O 1
ATOM 1426 N N . GLU A 1 177 ? -11.450 -12.115 6.610 1.00 88.69 177 GLU A N 1
ATOM 1427 C CA . GLU A 1 177 ? -11.805 -13.359 5.909 1.00 88.69 177 GLU A CA 1
ATOM 1428 C C . GLU A 1 177 ? -12.097 -13.095 4.424 1.00 88.69 177 GLU A C 1
ATOM 1430 O O . GLU A 1 177 ? -11.515 -13.733 3.551 1.00 88.69 177 GLU A O 1
ATOM 1435 N N . LYS A 1 178 ? -12.885 -12.055 4.118 1.00 86.12 178 LYS A N 1
ATOM 1436 C CA . LYS A 1 178 ? -13.187 -11.639 2.734 1.00 86.12 178 LYS A CA 1
ATOM 1437 C C . LYS A 1 178 ? -11.936 -11.185 1.970 1.00 86.12 178 LYS A C 1
ATOM 1439 O O . LYS A 1 178 ? -11.833 -11.424 0.768 1.00 86.12 178 LYS A O 1
ATOM 1444 N N . ILE A 1 179 ? -10.984 -10.537 2.646 1.00 86.94 179 ILE A N 1
ATOM 1445 C CA . ILE A 1 179 ? -9.684 -10.164 2.063 1.00 86.94 179 ILE A CA 1
ATOM 1446 C C . ILE A 1 179 ? -8.841 -11.423 1.798 1.00 86.94 179 ILE A C 1
ATOM 1448 O O . ILE A 1 179 ? -8.258 -11.547 0.720 1.00 86.94 179 ILE A O 1
ATOM 1452 N N . ALA A 1 180 ? -8.806 -12.371 2.737 1.00 87.00 180 ALA A N 1
ATOM 1453 C CA . ALA A 1 180 ? -8.075 -13.629 2.603 1.00 87.00 180 ALA A CA 1
ATOM 1454 C C . ALA A 1 180 ? -8.630 -14.514 1.472 1.00 87.00 180 ALA A C 1
ATOM 1456 O O . ALA A 1 180 ? -7.842 -15.046 0.693 1.00 87.00 180 ALA A O 1
ATOM 1457 N N . ASP A 1 181 ? -9.954 -14.601 1.313 1.00 87.50 181 ASP A N 1
ATOM 1458 C CA . ASP A 1 181 ? -10.607 -15.312 0.204 1.00 87.50 181 ASP A CA 1
ATOM 1459 C C . ASP A 1 181 ? -10.202 -14.747 -1.167 1.00 87.50 181 ASP A C 1
ATOM 1461 O O . ASP A 1 181 ? -9.883 -15.502 -2.089 1.00 87.50 181 ASP A O 1
ATOM 1465 N N . VAL A 1 182 ? -10.184 -13.415 -1.311 1.00 85.69 182 VAL A N 1
ATOM 1466 C CA . VAL A 1 182 ? -9.769 -12.744 -2.556 1.00 85.69 182 VAL A CA 1
ATOM 1467 C C . VAL A 1 182 ? -8.276 -12.952 -2.821 1.00 85.69 182 VAL A C 1
ATOM 1469 O O . VAL A 1 182 ? -7.888 -13.232 -3.956 1.00 85.69 182 VAL A O 1
ATOM 1472 N N . LEU A 1 183 ? -7.427 -12.878 -1.791 1.00 86.12 183 LEU A N 1
ATOM 1473 C CA . LEU A 1 183 ? -5.995 -13.157 -1.931 1.00 86.12 183 LEU A CA 1
ATOM 1474 C C . LEU A 1 183 ? -5.720 -14.630 -2.273 1.00 86.12 183 LEU A C 1
ATOM 1476 O O . LEU A 1 183 ? -4.857 -14.893 -3.105 1.00 86.12 183 LEU A O 1
ATOM 1480 N N . GLY A 1 184 ? -6.482 -15.577 -1.720 1.00 86.00 184 GLY A N 1
ATOM 1481 C CA . GLY A 1 184 ? -6.401 -16.998 -2.071 1.00 86.00 184 GLY A CA 1
ATOM 1482 C C . GLY A 1 184 ? -6.841 -17.279 -3.513 1.00 86.00 184 GLY A C 1
ATOM 1483 O O . GLY A 1 184 ? -6.201 -18.057 -4.221 1.00 86.00 184 GLY A O 1
ATOM 1484 N N . GLN A 1 185 ? -7.879 -16.591 -4.002 1.00 85.38 185 GLN A N 1
ATOM 1485 C CA . GLN A 1 185 ? -8.262 -16.631 -5.420 1.00 85.38 185 GLN A CA 1
ATOM 1486 C C . GLN A 1 185 ? -7.112 -16.127 -6.309 1.00 85.38 185 GLN A C 1
ATOM 1488 O O . GLN A 1 185 ? -6.678 -16.849 -7.207 1.00 85.38 185 GLN A O 1
ATOM 1493 N N . VAL A 1 186 ? -6.532 -14.964 -5.995 1.00 85.94 186 VAL A N 1
ATOM 1494 C CA . VAL A 1 186 ? -5.366 -14.404 -6.706 1.00 85.94 186 VAL A CA 1
ATOM 1495 C C . VAL A 1 186 ? -4.148 -15.340 -6.656 1.00 85.94 186 VAL A C 1
ATOM 1497 O O . VAL A 1 186 ? -3.484 -15.531 -7.675 1.00 85.94 186 VAL A O 1
ATOM 1500 N N . GLU A 1 187 ? -3.861 -15.975 -5.516 1.00 85.19 187 GLU A N 1
ATOM 1501 C CA . GLU A 1 187 ? -2.754 -16.930 -5.374 1.00 85.19 187 GLU A CA 1
ATOM 1502 C C . GLU A 1 187 ? -2.972 -18.196 -6.218 1.00 85.19 187 GLU A C 1
ATOM 1504 O O . GLU A 1 187 ? -2.039 -18.661 -6.882 1.00 85.19 187 GLU A O 1
ATOM 1509 N N . THR A 1 188 ? -4.199 -18.729 -6.274 1.00 85.38 188 THR A N 1
ATOM 1510 C CA . THR A 1 188 ? -4.507 -19.874 -7.149 1.00 85.38 188 THR A CA 1
ATOM 1511 C C . THR A 1 188 ? -4.430 -19.500 -8.632 1.00 85.38 188 THR A C 1
ATOM 1513 O O . THR A 1 188 ? -3.759 -20.202 -9.387 1.00 85.38 188 THR A O 1
ATOM 1516 N N . GLU A 1 189 ? -5.004 -18.372 -9.067 1.00 82.06 189 GLU A N 1
ATOM 1517 C CA . GLU A 1 189 ? -4.891 -17.897 -10.458 1.00 82.06 189 GLU A CA 1
ATOM 1518 C C . GLU A 1 189 ? -3.437 -17.622 -10.879 1.00 82.06 189 GLU A C 1
ATOM 1520 O O . GLU A 1 189 ? -3.048 -17.931 -12.011 1.00 82.06 189 GLU A O 1
ATOM 1525 N N . SER A 1 190 ? -2.627 -17.081 -9.965 1.00 80.25 190 SER A N 1
ATOM 1526 C CA . SER A 1 190 ? -1.183 -16.887 -10.134 1.00 80.25 190 SER A CA 1
ATOM 1527 C C . SER A 1 190 ? -0.444 -18.222 -10.273 1.00 80.25 190 SER A C 1
ATOM 1529 O O . SER A 1 190 ? 0.373 -18.387 -11.182 1.00 80.25 190 SER A O 1
ATOM 1531 N N . SER A 1 191 ? -0.797 -19.215 -9.448 1.00 79.00 191 SER A N 1
ATOM 1532 C CA . SER A 1 191 ? -0.226 -20.570 -9.481 1.00 79.00 191 SER A CA 1
ATOM 1533 C C . SER A 1 191 ? -0.578 -21.338 -10.760 1.00 79.00 191 SER A C 1
ATOM 1535 O O . SER A 1 191 ? 0.258 -22.070 -11.288 1.00 79.00 191 SER A O 1
ATOM 1537 N N . PHE A 1 192 ? -1.783 -21.140 -11.304 1.00 75.25 192 PHE A N 1
ATOM 1538 C CA . PHE A 1 192 ? -2.175 -21.659 -12.620 1.00 75.25 192 PHE A CA 1
ATOM 1539 C C . PHE A 1 192 ? -1.574 -20.861 -13.792 1.00 75.25 192 PHE A C 1
ATOM 1541 O O . PHE A 1 192 ? -1.645 -21.303 -14.938 1.00 75.25 192 PHE A O 1
ATOM 1548 N N . GLY A 1 193 ? -0.958 -19.703 -13.527 1.00 74.88 193 GLY A N 1
ATOM 1549 C CA . GLY A 1 193 ? -0.342 -18.839 -14.537 1.00 74.88 193 GLY A CA 1
ATOM 1550 C C . GLY A 1 193 ? -1.337 -18.072 -15.413 1.00 74.88 193 GLY A C 1
ATOM 1551 O O . GLY A 1 193 ? -0.920 -17.458 -16.394 1.00 74.88 193 GLY A O 1
ATOM 1552 N N . THR A 1 194 ? -2.629 -18.102 -15.072 1.00 75.00 194 THR A N 1
ATOM 1553 C CA . THR A 1 194 ? -3.725 -17.493 -15.844 1.00 75.00 194 THR A CA 1
ATOM 1554 C C . THR A 1 194 ? -3.847 -15.987 -15.622 1.00 75.00 194 THR A C 1
ATOM 1556 O O . THR A 1 194 ? -4.395 -15.287 -16.471 1.00 75.00 194 THR A O 1
ATOM 1559 N N . ILE A 1 195 ? -3.368 -15.492 -14.476 1.00 79.88 195 ILE A N 1
ATOM 1560 C CA . ILE A 1 195 ? -3.562 -14.101 -14.060 1.00 79.88 195 ILE A CA 1
ATOM 1561 C C . ILE A 1 195 ? -2.797 -13.125 -14.969 1.00 79.88 195 ILE A C 1
ATOM 1563 O O . ILE A 1 195 ? -1.608 -13.307 -15.256 1.00 79.88 195 ILE A O 1
ATOM 1567 N N . THR A 1 196 ? -3.477 -12.072 -15.424 1.00 84.25 196 THR A N 1
ATOM 1568 C CA . THR A 1 196 ? -2.862 -10.985 -16.190 1.00 84.25 196 THR A CA 1
ATOM 1569 C C . THR A 1 196 ? -2.531 -9.814 -15.273 1.00 84.25 196 THR A C 1
ATOM 1571 O O . THR A 1 196 ? -3.044 -9.689 -14.162 1.00 84.25 196 THR A O 1
ATOM 1574 N N . LEU A 1 197 ? -1.658 -8.924 -15.742 1.00 82.81 197 LEU A N 1
ATOM 1575 C CA . LEU A 1 197 ? -1.306 -7.719 -14.996 1.00 82.81 197 LEU A CA 1
ATOM 1576 C C . LEU A 1 197 ? -2.513 -6.774 -14.830 1.00 82.81 197 LEU A C 1
ATOM 1578 O O . LEU A 1 197 ? -2.641 -6.104 -13.805 1.00 82.81 197 LEU A O 1
ATOM 1582 N N . ASP A 1 198 ? -3.417 -6.783 -15.812 1.00 83.62 198 ASP A N 1
ATOM 1583 C CA . ASP A 1 198 ? -4.666 -6.024 -15.816 1.00 83.62 198 ASP A CA 1
ATOM 1584 C C . ASP A 1 198 ? -5.712 -6.641 -14.881 1.00 83.62 198 ASP A C 1
ATOM 1586 O O . ASP A 1 198 ? -6.388 -5.909 -14.161 1.00 83.62 198 ASP A O 1
ATOM 1590 N N . SER A 1 199 ? -5.860 -7.974 -14.847 1.00 84.69 199 SER A N 1
ATOM 1591 C CA . SER A 1 199 ? -6.785 -8.618 -13.904 1.00 84.69 199 SER A CA 1
ATOM 1592 C C . SER A 1 199 ? -6.302 -8.449 -12.464 1.00 84.69 199 SER A C 1
ATOM 1594 O O . SER A 1 199 ? -7.109 -8.115 -11.602 1.00 84.69 199 SER A O 1
ATOM 1596 N N . LEU A 1 200 ? -4.989 -8.545 -12.218 1.00 86.00 200 LEU A N 1
ATOM 1597 C CA . LEU A 1 200 ? -4.386 -8.243 -10.919 1.00 86.00 200 LEU A CA 1
ATOM 1598 C C . LEU A 1 200 ? -4.663 -6.791 -10.487 1.00 86.00 200 LEU A C 1
ATOM 1600 O O . LEU A 1 200 ? -5.133 -6.569 -9.373 1.00 86.00 200 LEU A O 1
ATOM 1604 N N . ALA A 1 201 ? -4.436 -5.810 -11.371 1.00 84.75 201 ALA A N 1
ATOM 1605 C CA . ALA A 1 201 ? -4.743 -4.404 -11.095 1.00 84.75 201 ALA A CA 1
ATOM 1606 C C . ALA A 1 201 ? -6.225 -4.207 -10.739 1.00 84.75 201 ALA A C 1
ATOM 1608 O O . ALA A 1 201 ? -6.535 -3.620 -9.704 1.00 84.75 201 ALA A O 1
ATOM 1609 N N . ASN A 1 202 ? -7.131 -4.766 -11.550 1.00 84.75 202 ASN A N 1
ATOM 1610 C CA . ASN A 1 202 ? -8.572 -4.675 -11.325 1.00 84.75 202 ASN A CA 1
ATOM 1611 C C . ASN A 1 202 ? -9.003 -5.337 -10.005 1.00 84.75 202 ASN A C 1
ATOM 1613 O O . ASN A 1 202 ? -9.800 -4.744 -9.283 1.00 84.75 202 ASN A O 1
ATOM 1617 N N . TYR A 1 203 ? -8.464 -6.510 -9.643 1.00 83.75 203 TYR A N 1
ATOM 1618 C CA . TYR A 1 203 ? -8.761 -7.159 -8.359 1.00 83.75 203 TYR A CA 1
ATOM 1619 C C . TYR A 1 203 ? -8.390 -6.264 -7.167 1.00 83.75 203 TYR A C 1
ATOM 1621 O O . TYR A 1 203 ? -9.210 -6.080 -6.267 1.00 83.75 203 TYR A O 1
ATOM 1629 N N . PHE A 1 204 ? -7.203 -5.649 -7.171 1.00 82.81 204 PHE A N 1
ATOM 1630 C CA . PHE A 1 204 ? -6.791 -4.750 -6.088 1.00 82.81 204 PHE A CA 1
ATOM 1631 C C . PHE A 1 204 ? -7.549 -3.409 -6.093 1.00 82.81 204 PHE A C 1
ATOM 1633 O O . PHE A 1 204 ? -7.883 -2.910 -5.017 1.00 82.81 204 PHE A O 1
ATOM 1640 N N . SER A 1 205 ? -7.921 -2.866 -7.262 1.00 81.81 205 SER A N 1
ATOM 1641 C CA . SER A 1 205 ? -8.844 -1.720 -7.361 1.00 81.81 205 SER A CA 1
ATOM 1642 C C . SER A 1 205 ? -10.222 -2.033 -6.762 1.00 81.81 205 SER A C 1
ATOM 1644 O O . SER A 1 205 ? -10.808 -1.209 -6.058 1.00 81.81 205 SER A O 1
ATOM 1646 N N . ASP A 1 206 ? -10.752 -3.232 -7.017 1.00 83.31 206 ASP A N 1
ATOM 1647 C CA . ASP A 1 206 ? -12.072 -3.630 -6.529 1.00 83.31 206 ASP A CA 1
ATOM 1648 C C . ASP A 1 206 ? -12.059 -3.961 -5.031 1.00 83.31 206 ASP A C 1
ATOM 1650 O O . ASP A 1 206 ? -13.021 -3.650 -4.328 1.00 83.31 206 ASP A O 1
ATOM 1654 N N . LEU A 1 207 ? -10.951 -4.512 -4.526 1.00 81.00 207 LEU A N 1
ATOM 1655 C CA . LEU A 1 207 ? -10.709 -4.731 -3.099 1.00 81.00 207 LEU A CA 1
ATOM 1656 C C . LEU A 1 207 ? -10.613 -3.398 -2.338 1.00 81.00 207 LEU A C 1
ATOM 1658 O O . LEU A 1 207 ? -11.303 -3.211 -1.338 1.00 81.00 207 LEU A O 1
ATOM 1662 N N . GLN A 1 208 ? -9.852 -2.428 -2.860 1.00 76.56 208 GLN A N 1
ATOM 1663 C CA . GLN A 1 208 ? -9.807 -1.059 -2.334 1.00 76.56 208 GLN A CA 1
ATOM 1664 C C . GLN A 1 208 ? -11.205 -0.424 -2.278 1.00 76.56 208 GLN A C 1
ATOM 1666 O O . GLN A 1 208 ? -11.576 0.165 -1.264 1.00 76.56 208 GLN A O 1
ATOM 1671 N N . ARG A 1 209 ? -11.993 -0.547 -3.355 1.00 80.12 209 ARG A N 1
ATOM 1672 C CA . ARG A 1 209 ? -13.350 0.020 -3.450 1.00 80.12 209 ARG A CA 1
ATOM 1673 C C . ARG A 1 209 ? -14.325 -0.553 -2.410 1.00 80.12 209 ARG A C 1
ATOM 1675 O O . ARG A 1 209 ? -15.330 0.089 -2.112 1.00 80.12 209 ARG A O 1
ATOM 1682 N N . ARG A 1 210 ? -14.045 -1.747 -1.877 1.00 76.69 210 ARG A N 1
ATOM 1683 C CA . ARG A 1 210 ? -14.877 -2.462 -0.891 1.00 76.69 210 ARG A CA 1
ATOM 1684 C C . ARG A 1 210 ? -14.383 -2.295 0.551 1.00 76.69 210 ARG A C 1
ATOM 1686 O O . ARG A 1 210 ? -15.211 -2.290 1.455 1.00 76.69 210 ARG A O 1
ATOM 1693 N N . SER A 1 211 ? -13.073 -2.137 0.751 1.00 65.31 211 SER A N 1
ATOM 1694 C CA . SER A 1 211 ? -12.401 -2.246 2.059 1.00 65.31 211 SER A CA 1
ATOM 1695 C C . SER A 1 211 ? -11.329 -1.159 2.258 1.00 65.31 211 SER A C 1
ATOM 1697 O O . SER A 1 211 ? -10.198 -1.447 2.642 1.00 65.31 211 SER A O 1
ATOM 1699 N N . GLY A 1 212 ? -11.655 0.100 1.943 1.00 68.62 212 GLY A N 1
ATOM 1700 C CA . GLY A 1 212 ? -10.675 1.188 1.787 1.00 68.62 212 GLY A CA 1
ATOM 1701 C C . GLY A 1 212 ? -9.791 1.503 3.005 1.00 68.62 212 GLY A C 1
ATOM 1702 O O . GLY A 1 212 ? -8.610 1.804 2.820 1.00 68.62 212 GLY A O 1
ATOM 1703 N N . ASP A 1 213 ? -10.322 1.406 4.227 1.00 66.00 213 ASP A N 1
ATOM 1704 C CA . ASP A 1 213 ? -9.558 1.671 5.458 1.00 66.00 213 ASP A CA 1
ATOM 1705 C C . ASP A 1 213 ? -8.678 0.468 5.853 1.00 66.00 213 ASP A C 1
ATOM 1707 O O . ASP A 1 213 ? -7.474 0.619 6.090 1.00 66.00 213 ASP A O 1
ATOM 1711 N N . ASP A 1 214 ? -9.240 -0.744 5.799 1.00 67.25 214 ASP A N 1
ATOM 1712 C CA . ASP A 1 214 ? -8.530 -2.021 5.983 1.00 67.25 214 ASP A CA 1
ATOM 1713 C C . ASP A 1 214 ? -7.336 -2.161 5.021 1.00 67.25 214 ASP A C 1
ATOM 1715 O O . ASP A 1 214 ? -6.263 -2.636 5.398 1.00 67.25 214 ASP A O 1
ATOM 1719 N N . TYR A 1 215 ? -7.484 -1.680 3.781 1.00 66.56 215 TYR A N 1
ATOM 1720 C CA . TYR A 1 215 ? -6.441 -1.722 2.753 1.00 66.56 215 TYR A CA 1
ATOM 1721 C C . TYR A 1 215 ? -5.140 -1.029 3.194 1.00 66.56 215 TYR A C 1
ATOM 1723 O O . TYR A 1 215 ? -4.042 -1.492 2.863 1.00 66.56 215 TYR A O 1
ATOM 1731 N N . LYS A 1 216 ? -5.255 0.060 3.972 1.00 70.12 216 LYS A N 1
ATOM 1732 C CA . LYS A 1 216 ? -4.112 0.781 4.553 1.00 70.12 216 LYS A CA 1
ATOM 1733 C C . LYS A 1 216 ? -3.551 0.066 5.780 1.00 70.12 216 LYS A C 1
ATOM 1735 O O . LYS A 1 216 ? -2.334 -0.030 5.908 1.00 70.12 216 LYS A O 1
ATOM 1740 N N . LEU A 1 217 ? -4.417 -0.468 6.646 1.00 70.19 217 LEU A N 1
ATOM 1741 C CA . LEU A 1 217 ? -4.016 -1.201 7.855 1.00 70.19 217 LEU A CA 1
ATOM 1742 C C . LEU A 1 217 ? -3.200 -2.463 7.536 1.00 70.19 217 LEU A C 1
ATOM 1744 O O . LEU A 1 217 ? -2.234 -2.757 8.238 1.00 70.19 217 LEU A O 1
ATOM 1748 N N . TYR A 1 218 ? -3.549 -3.178 6.464 1.00 73.75 218 TYR A N 1
ATOM 1749 C CA . TYR A 1 218 ? -2.891 -4.433 6.074 1.00 73.75 218 TYR A CA 1
ATOM 1750 C C . TYR A 1 218 ? -1.844 -4.278 4.958 1.00 73.75 218 TYR A C 1
ATOM 1752 O O . TYR A 1 218 ? -1.283 -5.275 4.508 1.00 73.75 218 TYR A O 1
ATOM 1760 N N . ASN A 1 219 ? -1.552 -3.043 4.521 1.00 77.06 219 ASN A N 1
ATOM 1761 C CA . ASN A 1 219 ? -0.575 -2.726 3.468 1.00 77.06 219 ASN A CA 1
ATOM 1762 C C . ASN A 1 219 ? -0.750 -3.596 2.203 1.00 77.06 219 ASN A C 1
ATOM 1764 O O . ASN A 1 219 ? 0.205 -4.169 1.668 1.00 77.06 219 ASN A O 1
ATOM 1768 N N . LEU A 1 220 ? -1.994 -3.718 1.723 1.00 80.88 220 LEU A N 1
ATOM 1769 C CA . LEU A 1 220 ? -2.340 -4.671 0.661 1.00 80.88 220 LEU A CA 1
ATOM 1770 C C . LEU A 1 220 ? -1.656 -4.352 -0.681 1.00 80.88 220 LEU A C 1
ATOM 1772 O O . LEU A 1 220 ? -1.449 -5.258 -1.485 1.00 80.88 220 LEU A O 1
ATOM 1776 N N . PHE A 1 221 ? -1.189 -3.114 -0.898 1.00 80.94 221 PHE A N 1
ATOM 1777 C CA . PHE A 1 221 ? -0.357 -2.789 -2.062 1.00 80.94 221 PHE A CA 1
ATOM 1778 C C . PHE A 1 221 ? 1.018 -3.471 -2.043 1.00 80.94 221 PHE A C 1
ATOM 1780 O O . PHE A 1 221 ? 1.530 -3.823 -3.100 1.00 80.94 221 PHE A O 1
ATOM 1787 N N . CYS A 1 222 ? 1.617 -3.727 -0.876 1.00 82.38 222 CYS A N 1
ATOM 1788 C CA . CYS A 1 222 ? 2.863 -4.495 -0.806 1.00 82.38 222 CYS A CA 1
ATOM 1789 C C . CYS A 1 222 ? 2.660 -5.935 -1.321 1.00 82.38 222 CYS A C 1
ATOM 1791 O O . CYS A 1 222 ? 3.506 -6.472 -2.038 1.00 82.38 222 CYS A O 1
ATOM 1793 N N . ILE A 1 223 ? 1.491 -6.520 -1.032 1.00 85.44 223 ILE A N 1
ATOM 1794 C CA . ILE A 1 223 ? 1.063 -7.829 -1.546 1.00 85.44 223 ILE A CA 1
ATOM 1795 C C . ILE A 1 223 ? 0.753 -7.744 -3.052 1.00 85.44 223 ILE A C 1
ATOM 1797 O O . ILE A 1 223 ? 1.191 -8.593 -3.824 1.00 85.44 223 ILE A O 1
ATOM 1801 N N . ALA A 1 224 ? 0.083 -6.682 -3.505 1.00 86.38 224 ALA A N 1
ATOM 1802 C CA . ALA A 1 224 ? -0.138 -6.432 -4.930 1.00 86.38 224 ALA A CA 1
ATOM 1803 C C . ALA A 1 224 ? 1.191 -6.351 -5.708 1.00 86.38 224 ALA A C 1
ATOM 1805 O O . ALA A 1 224 ? 1.355 -7.018 -6.728 1.00 86.38 224 ALA A O 1
ATOM 1806 N N . CYS A 1 225 ? 2.174 -5.608 -5.190 1.00 84.88 225 CYS A N 1
ATOM 1807 C CA . CYS A 1 225 ? 3.518 -5.498 -5.754 1.00 84.88 225 CYS A CA 1
ATOM 1808 C C . CYS A 1 225 ? 4.288 -6.825 -5.751 1.00 84.88 225 CYS A C 1
ATOM 1810 O O . CYS A 1 225 ? 5.022 -7.083 -6.705 1.00 84.88 225 CYS A O 1
ATOM 1812 N N . SER A 1 226 ? 4.139 -7.679 -4.729 1.00 86.38 226 SER A N 1
ATOM 1813 C CA . SER A 1 226 ? 4.846 -8.968 -4.684 1.00 86.38 226 SER A CA 1
ATOM 1814 C C . SER A 1 226 ? 4.316 -9.959 -5.728 1.00 86.38 226 SER A C 1
ATOM 1816 O O . SER A 1 226 ? 5.118 -10.659 -6.349 1.00 86.38 226 SER A O 1
ATOM 1818 N N . PHE A 1 227 ? 3.007 -9.953 -6.008 1.00 85.19 227 PHE A N 1
ATOM 1819 C CA . PHE A 1 227 ? 2.418 -10.685 -7.136 1.00 85.19 227 PHE A CA 1
ATOM 1820 C C . PHE A 1 227 ? 2.717 -10.029 -8.494 1.00 85.19 227 PHE A C 1
ATOM 1822 O O . PHE A 1 227 ? 2.954 -10.732 -9.477 1.00 85.19 227 PHE A O 1
ATOM 1829 N N . ALA A 1 228 ? 2.756 -8.697 -8.571 1.00 88.06 228 ALA A N 1
ATOM 1830 C CA . ALA A 1 228 ? 2.992 -7.983 -9.822 1.00 88.06 228 ALA A CA 1
ATOM 1831 C C . ALA A 1 228 ? 4.446 -8.076 -10.300 1.00 88.06 228 ALA A C 1
ATOM 1833 O O . ALA A 1 228 ? 4.678 -8.281 -11.488 1.00 88.06 228 ALA A O 1
ATOM 1834 N N . LEU A 1 229 ? 5.435 -7.965 -9.408 1.00 88.00 229 LEU A N 1
ATOM 1835 C CA . LEU A 1 229 ? 6.863 -7.969 -9.748 1.00 88.00 229 LEU A CA 1
ATOM 1836 C C . LEU A 1 229 ? 7.305 -9.149 -10.651 1.00 88.00 229 LEU A C 1
ATOM 1838 O O . LEU A 1 229 ? 7.995 -8.888 -11.641 1.00 88.00 229 LEU A O 1
ATOM 1842 N N . PRO A 1 230 ? 6.933 -10.425 -10.403 1.00 87.88 230 PRO A N 1
ATOM 1843 C CA . PRO A 1 230 ? 7.262 -11.526 -11.313 1.00 87.88 230 PRO A CA 1
ATOM 1844 C C . PRO A 1 230 ? 6.488 -11.474 -12.641 1.00 87.88 230 PRO A C 1
ATOM 1846 O O . PRO A 1 230 ? 7.038 -11.870 -13.671 1.00 87.88 230 PRO A O 1
ATOM 1849 N N . LEU A 1 231 ? 5.249 -10.963 -12.658 1.00 86.06 231 LEU A N 1
ATOM 1850 C CA . LEU A 1 231 ? 4.476 -10.767 -13.894 1.00 86.06 231 LEU A CA 1
ATOM 1851 C C . LEU A 1 231 ? 5.098 -9.663 -14.757 1.00 86.06 231 LEU A C 1
ATOM 1853 O O . LEU A 1 231 ? 5.302 -9.865 -15.952 1.00 86.06 231 LEU A O 1
ATOM 1857 N N . PHE A 1 232 ? 5.484 -8.542 -14.147 1.00 88.06 232 PHE A N 1
ATOM 1858 C CA . PHE A 1 232 ? 6.235 -7.462 -14.778 1.00 88.06 232 PHE A CA 1
ATOM 1859 C C . PHE A 1 232 ? 7.583 -7.950 -15.319 1.00 88.06 232 PHE A C 1
ATOM 1861 O O . PHE A 1 232 ? 7.876 -7.737 -16.492 1.00 88.06 232 PHE A O 1
ATOM 1868 N N . LYS A 1 233 ? 8.384 -8.668 -14.520 1.00 87.19 233 LYS A N 1
ATOM 1869 C CA . LYS A 1 233 ? 9.683 -9.206 -14.968 1.00 87.19 233 LYS A CA 1
ATOM 1870 C C . LYS A 1 233 ? 9.555 -10.219 -16.111 1.00 87.19 233 LYS A C 1
ATOM 1872 O O . LYS A 1 233 ? 10.462 -10.299 -16.934 1.00 87.19 233 LYS A O 1
ATOM 1877 N N . ARG A 1 234 ? 8.429 -10.937 -16.212 1.00 86.50 234 ARG A N 1
ATOM 1878 C CA . ARG A 1 234 ? 8.078 -11.764 -17.381 1.00 86.50 234 ARG A CA 1
ATOM 1879 C C . ARG A 1 234 ? 7.642 -10.911 -18.578 1.00 86.50 234 ARG A C 1
ATOM 1881 O O . ARG A 1 234 ? 8.114 -11.138 -19.684 1.00 86.50 234 ARG A O 1
ATOM 1888 N N . ALA A 1 235 ? 6.768 -9.926 -18.369 1.00 85.38 235 ALA A N 1
ATOM 1889 C CA . ALA A 1 235 ? 6.233 -9.067 -19.428 1.00 85.38 235 ALA A CA 1
ATOM 1890 C C . ALA A 1 235 ? 7.309 -8.184 -20.082 1.00 85.38 235 ALA A C 1
ATOM 1892 O O . ALA A 1 235 ? 7.276 -7.976 -21.289 1.00 85.38 235 ALA A O 1
ATOM 1893 N N . PHE A 1 236 ? 8.277 -7.700 -19.303 1.00 85.94 236 PHE A N 1
ATOM 1894 C CA . PHE A 1 236 ? 9.409 -6.890 -19.760 1.00 85.94 236 PHE A CA 1
ATOM 1895 C C . PHE A 1 236 ? 10.656 -7.727 -20.119 1.00 85.94 236 PHE A C 1
ATOM 1897 O O . PHE A 1 236 ? 11.723 -7.172 -20.390 1.00 85.94 236 PHE A O 1
ATOM 1904 N N . GLN A 1 237 ? 10.558 -9.062 -20.154 1.00 86.38 237 GLN A N 1
ATOM 1905 C CA . GLN A 1 237 ? 11.690 -9.926 -20.494 1.00 86.38 237 GLN A CA 1
ATOM 1906 C C . GLN A 1 237 ? 12.137 -9.704 -21.949 1.00 86.38 237 GLN A C 1
ATOM 1908 O O . GLN A 1 237 ? 11.408 -10.001 -22.891 1.00 86.38 237 GLN A O 1
ATOM 1913 N N . GLY A 1 238 ? 13.362 -9.203 -22.135 1.00 84.19 238 GLY A N 1
ATOM 1914 C CA . GLY A 1 238 ? 13.899 -8.875 -23.462 1.00 84.19 238 GLY A CA 1
ATOM 1915 C C . GLY A 1 238 ? 13.385 -7.555 -24.051 1.00 84.19 238 GLY A C 1
ATOM 1916 O O . GLY A 1 238 ? 13.607 -7.302 -25.233 1.00 84.19 238 GLY A O 1
ATOM 1917 N N . TRP A 1 239 ? 12.723 -6.710 -23.252 1.00 89.75 239 TRP A N 1
ATOM 1918 C CA . TRP A 1 239 ? 12.373 -5.348 -23.654 1.00 89.75 239 TRP A CA 1
ATOM 1919 C C . TRP A 1 239 ? 13.628 -4.497 -23.889 1.00 89.75 239 TRP A C 1
ATOM 1921 O O . TRP A 1 239 ? 14.500 -4.422 -23.025 1.00 89.75 239 TRP A O 1
ATOM 1931 N N . ASP A 1 240 ? 13.678 -3.834 -25.044 1.00 87.25 240 ASP A N 1
ATOM 1932 C CA . ASP A 1 240 ? 14.669 -2.818 -25.401 1.00 87.25 240 ASP A CA 1
ATOM 1933 C C . ASP A 1 240 ? 14.023 -1.420 -25.263 1.00 87.25 240 ASP A C 1
ATOM 1935 O O . ASP A 1 240 ? 13.180 -1.058 -26.100 1.00 87.25 240 ASP A O 1
ATOM 1939 N N . PRO A 1 241 ? 14.389 -0.631 -24.229 1.00 85.50 241 PRO A N 1
ATOM 1940 C CA . PRO A 1 241 ? 13.805 0.687 -23.984 1.00 85.50 241 PRO A CA 1
ATOM 1941 C C . PRO A 1 241 ? 14.103 1.705 -25.086 1.00 85.50 241 PRO A C 1
ATOM 1943 O O . PRO A 1 241 ? 13.303 2.607 -25.305 1.00 85.50 241 PRO A O 1
ATOM 1946 N N . LEU A 1 242 ? 15.229 1.563 -25.792 1.00 85.50 242 LEU A N 1
ATOM 1947 C CA . LEU A 1 242 ? 15.690 2.521 -26.802 1.00 85.50 242 LEU A CA 1
ATOM 1948 C C . LEU A 1 242 ? 14.971 2.322 -28.141 1.00 85.50 242 LEU A C 1
ATOM 1950 O O . LEU A 1 242 ? 14.833 3.255 -28.929 1.00 85.50 242 LEU A O 1
ATOM 1954 N N . ARG A 1 243 ? 14.520 1.091 -28.413 1.00 86.25 243 ARG A N 1
ATOM 1955 C CA . ARG A 1 243 ? 13.830 0.733 -29.663 1.00 86.25 243 ARG A CA 1
ATOM 1956 C C . ARG A 1 243 ? 12.313 0.776 -29.542 1.00 86.25 243 ARG A C 1
ATOM 1958 O O . ARG A 1 243 ? 11.655 1.228 -30.472 1.00 86.25 243 ARG A O 1
ATOM 1965 N N . ASN A 1 244 ? 11.763 0.304 -28.422 1.00 86.25 244 ASN A N 1
ATOM 1966 C CA . ASN A 1 244 ? 10.321 0.245 -28.174 1.00 86.25 244 ASN A CA 1
ATOM 1967 C C . ASN A 1 244 ? 9.979 0.843 -26.795 1.00 86.25 244 ASN A C 1
ATOM 1969 O O . ASN A 1 244 ? 9.483 0.121 -25.922 1.00 86.25 244 ASN A O 1
ATOM 1973 N N . PRO A 1 245 ? 10.215 2.149 -26.566 1.00 83.94 245 PRO A N 1
ATOM 1974 C CA . PRO A 1 245 ? 9.987 2.766 -25.260 1.00 83.94 245 PRO A CA 1
ATOM 1975 C C . PRO A 1 245 ? 8.521 2.685 -24.814 1.00 83.94 245 PRO A C 1
ATOM 1977 O O . PRO A 1 245 ? 8.253 2.518 -23.630 1.00 83.94 245 PRO A O 1
ATOM 1980 N N . SER A 1 246 ? 7.564 2.708 -25.749 1.00 84.06 246 SER A N 1
ATOM 1981 C CA . SER A 1 246 ? 6.124 2.657 -25.451 1.00 84.06 246 SER A CA 1
ATOM 1982 C C . SER A 1 246 ? 5.588 1.284 -25.010 1.00 84.06 246 SER A C 1
ATOM 1984 O O . SER A 1 246 ? 4.383 1.126 -24.807 1.00 84.06 246 SER A O 1
ATOM 1986 N N . HIS A 1 247 ? 6.446 0.271 -24.892 1.00 84.19 247 HIS A N 1
ATOM 1987 C CA . HIS A 1 247 ? 6.044 -1.075 -24.498 1.00 84.19 247 HIS A CA 1
ATOM 1988 C C . HIS A 1 247 ? 5.531 -1.106 -23.049 1.00 84.19 247 HIS A C 1
ATOM 1990 O O . HIS A 1 247 ? 6.230 -0.689 -22.130 1.00 84.19 247 HIS A O 1
ATOM 1996 N N . LYS A 1 248 ? 4.315 -1.636 -22.855 1.00 82.31 248 LYS A N 1
ATOM 1997 C CA . LYS A 1 248 ? 3.663 -1.821 -21.543 1.00 82.31 248 LYS A CA 1
ATOM 1998 C C . LYS A 1 248 ? 3.463 -0.539 -20.704 1.00 82.31 248 LYS A C 1
ATOM 2000 O O . LYS A 1 248 ? 3.282 -0.608 -19.489 1.00 82.31 248 LYS A O 1
ATOM 2005 N N . LEU A 1 249 ? 3.430 0.633 -21.354 1.00 85.12 249 LEU A N 1
ATOM 2006 C CA . LEU A 1 249 ? 3.117 1.918 -20.704 1.00 85.12 249 LEU A CA 1
ATOM 2007 C C . LEU A 1 249 ? 1.695 1.979 -20.125 1.00 85.12 249 LEU A C 1
ATOM 2009 O O . LEU A 1 249 ? 1.496 2.624 -19.102 1.00 85.12 249 LEU A O 1
ATOM 2013 N N . ALA A 1 250 ? 0.705 1.352 -20.769 1.00 85.69 250 ALA A N 1
ATOM 2014 C CA . ALA A 1 250 ? -0.692 1.431 -20.332 1.00 85.69 250 ALA A CA 1
ATOM 2015 C C . ALA A 1 250 ? -0.889 0.727 -18.983 1.00 85.69 250 ALA A C 1
ATOM 2017 O O . ALA A 1 250 ? -1.438 1.300 -18.045 1.00 85.69 250 ALA A O 1
ATOM 2018 N N . GLU A 1 251 ? -0.345 -0.481 -18.865 1.00 85.06 251 GLU A N 1
ATOM 2019 C CA . GLU A 1 251 ? -0.350 -1.256 -17.634 1.00 85.06 251 GLU A CA 1
ATOM 2020 C C . GLU A 1 251 ? 0.478 -0.559 -16.548 1.00 85.06 251 GLU A C 1
ATOM 2022 O O . GLU A 1 251 ? 0.035 -0.457 -15.406 1.00 85.06 251 GLU A O 1
ATOM 2027 N N . MET A 1 252 ? 1.643 0.002 -16.894 1.00 85.31 252 MET A N 1
ATOM 2028 C CA . MET A 1 252 ? 2.445 0.759 -15.930 1.00 85.31 252 MET A CA 1
ATOM 2029 C C . MET A 1 252 ? 1.737 2.043 -15.453 1.00 85.31 252 MET A C 1
ATOM 2031 O O . MET A 1 252 ? 1.856 2.392 -14.281 1.00 85.31 252 MET A O 1
ATOM 2035 N N . SER A 1 253 ? 0.942 2.698 -16.311 1.00 88.00 253 SER A N 1
ATOM 2036 C CA . SER A 1 253 ? 0.076 3.819 -15.915 1.00 88.00 253 SER A CA 1
ATOM 2037 C C . SER A 1 253 ? -0.979 3.370 -14.913 1.00 88.00 253 SER A C 1
ATOM 2039 O O . SER A 1 253 ? -1.071 3.977 -13.857 1.00 88.00 253 SER A O 1
ATOM 2041 N N . MET A 1 254 ? -1.696 2.267 -15.166 1.00 85.31 254 MET A N 1
ATOM 2042 C CA . MET A 1 254 ? -2.687 1.744 -14.213 1.00 85.31 254 MET A CA 1
ATOM 2043 C C . MET A 1 254 ? -2.070 1.455 -12.836 1.00 85.31 254 MET A C 1
ATOM 2045 O O . MET A 1 254 ? -2.664 1.784 -11.811 1.00 85.31 254 MET A O 1
ATOM 2049 N N . TRP A 1 255 ? -0.860 0.887 -12.797 1.00 86.88 255 TRP A N 1
ATOM 2050 C CA . TRP A 1 255 ? -0.134 0.633 -11.546 1.00 86.88 255 TRP A CA 1
ATOM 2051 C C . TRP A 1 255 ? 0.404 1.908 -10.876 1.00 86.88 255 TRP A C 1
ATOM 2053 O O . TRP A 1 255 ? 0.537 1.932 -9.650 1.00 86.88 255 TRP A O 1
ATOM 2063 N N . LYS A 1 256 ? 0.654 2.980 -11.639 1.00 86.19 256 LYS A N 1
ATOM 2064 C CA . LYS A 1 256 ? 0.961 4.308 -11.093 1.00 86.19 256 LYS A CA 1
ATOM 2065 C C . LYS A 1 256 ? -0.284 4.990 -10.532 1.00 86.19 256 LYS A C 1
ATOM 2067 O O . LYS A 1 256 ? -0.251 5.427 -9.391 1.00 86.19 256 LYS A O 1
ATOM 2072 N N . ASP A 1 257 ? -1.373 5.041 -11.296 1.00 84.94 257 ASP A N 1
ATOM 2073 C CA . ASP A 1 257 ? -2.640 5.658 -10.891 1.00 84.94 257 ASP A CA 1
ATOM 2074 C C . ASP A 1 257 ? -3.138 5.021 -9.583 1.00 84.94 257 ASP A C 1
ATOM 2076 O O . ASP A 1 257 ? -3.494 5.719 -8.637 1.00 84.94 257 ASP A O 1
ATOM 2080 N N . LEU A 1 258 ? -3.041 3.691 -9.478 1.00 81.50 258 LEU A N 1
ATOM 2081 C CA . LEU A 1 258 ? -3.275 2.947 -8.241 1.00 81.50 258 LEU A CA 1
ATOM 2082 C C . LEU A 1 258 ? -2.365 3.399 -7.078 1.00 81.50 258 LEU A C 1
ATOM 2084 O O . LEU A 1 258 ? -2.862 3.691 -5.990 1.00 81.50 258 LEU A O 1
ATOM 2088 N N . SER A 1 259 ? -1.050 3.514 -7.297 1.00 81.19 259 SER A N 1
ATOM 2089 C CA . SER A 1 259 ? -0.103 4.008 -6.282 1.00 81.19 259 SER A CA 1
ATOM 2090 C C . SER A 1 259 ? -0.377 5.451 -5.842 1.00 81.19 259 SER A C 1
ATOM 2092 O O . SER A 1 259 ? -0.238 5.761 -4.657 1.00 81.19 259 SER A O 1
ATOM 2094 N N . ASP A 1 260 ? -0.756 6.327 -6.773 1.00 78.44 260 ASP A N 1
ATOM 2095 C CA . ASP A 1 260 ? -1.040 7.742 -6.517 1.00 78.44 260 ASP A CA 1
ATOM 2096 C C . ASP A 1 260 ? -2.344 7.912 -5.706 1.00 78.44 260 ASP A C 1
ATOM 2098 O O . ASP A 1 260 ? -2.431 8.809 -4.869 1.00 78.44 260 ASP A O 1
ATOM 2102 N N . ILE A 1 261 ? -3.333 7.018 -5.864 1.00 73.62 261 ILE A N 1
ATOM 2103 C CA . ILE A 1 261 ? -4.533 6.972 -4.999 1.00 73.62 261 ILE A CA 1
ATOM 2104 C C . ILE A 1 261 ? -4.188 6.455 -3.583 1.00 73.62 261 ILE A C 1
ATOM 2106 O O . ILE A 1 261 ? -4.862 6.795 -2.606 1.00 73.62 261 ILE A O 1
ATOM 2110 N N . TRP A 1 262 ? -3.151 5.622 -3.452 1.00 65.94 262 TRP A N 1
ATOM 2111 C CA . TRP A 1 262 ? -2.775 4.966 -2.194 1.00 65.94 262 TRP A CA 1
ATOM 2112 C C . TRP A 1 262 ? -1.744 5.723 -1.332 1.00 65.94 262 TRP A C 1
ATOM 2114 O O . TRP A 1 262 ? -1.629 5.384 -0.156 1.00 65.94 262 TRP A O 1
ATOM 2124 N N . ASP A 1 263 ? -1.052 6.744 -1.859 1.00 70.19 263 ASP A N 1
ATOM 2125 C CA . ASP A 1 263 ? 0.057 7.472 -1.193 1.00 70.19 263 ASP A CA 1
ATOM 2126 C C . ASP A 1 263 ? 1.255 6.558 -0.831 1.00 70.19 263 ASP A C 1
ATOM 2128 O O . ASP A 1 263 ? 1.888 6.649 0.220 1.00 70.19 263 ASP A O 1
ATOM 2132 N N . VAL A 1 264 ? 1.549 5.610 -1.727 1.00 72.56 264 VAL A N 1
ATOM 2133 C CA . VAL A 1 264 ? 2.543 4.525 -1.562 1.00 72.56 264 VAL A CA 1
ATOM 2134 C C . VAL A 1 264 ? 3.656 4.593 -2.611 1.00 72.56 264 VAL A C 1
ATOM 2136 O O . VAL A 1 264 ? 4.239 3.580 -3.009 1.00 72.56 264 VAL A O 1
ATOM 2139 N N . SER A 1 265 ? 3.987 5.809 -3.045 1.00 76.75 265 SER A N 1
ATOM 2140 C CA . SER A 1 265 ? 4.925 6.109 -4.135 1.00 76.75 265 SER A CA 1
ATOM 2141 C C . SER A 1 265 ? 6.323 5.501 -3.952 1.00 76.75 265 SER A C 1
ATOM 2143 O O . SER A 1 265 ? 7.045 5.316 -4.928 1.00 76.75 265 SER A O 1
ATOM 2145 N N . THR A 1 266 ? 6.704 5.135 -2.724 1.00 83.88 266 THR A N 1
ATOM 2146 C CA . THR A 1 266 ? 7.931 4.387 -2.399 1.00 83.88 266 THR A CA 1
ATOM 2147 C C . THR A 1 266 ? 7.907 2.940 -2.903 1.00 83.88 266 THR A C 1
ATOM 2149 O O . THR A 1 266 ? 8.901 2.470 -3.456 1.00 83.88 266 THR A O 1
ATOM 2152 N N . LEU A 1 267 ? 6.777 2.239 -2.772 1.00 82.38 267 LEU A N 1
ATOM 2153 C CA . LEU A 1 267 ? 6.602 0.866 -3.257 1.00 82.38 267 LEU A CA 1
ATOM 2154 C C . LEU A 1 267 ? 6.501 0.832 -4.788 1.00 82.38 267 LEU A C 1
ATOM 2156 O O . LEU A 1 267 ? 7.131 -0.013 -5.422 1.00 82.38 267 LEU A O 1
ATOM 2160 N N . TYR A 1 268 ? 5.805 1.801 -5.394 1.00 85.81 268 TYR A N 1
ATOM 2161 C CA . TYR A 1 268 ? 5.826 1.985 -6.849 1.00 85.81 268 TYR A CA 1
ATOM 2162 C C . TYR A 1 268 ? 7.230 2.350 -7.352 1.00 85.81 268 TYR A C 1
ATOM 2164 O O . TYR A 1 268 ? 7.690 1.787 -8.342 1.00 85.81 268 TYR A O 1
ATOM 2172 N N . MET A 1 269 ? 7.976 3.205 -6.643 1.00 87.00 269 MET A N 1
ATOM 2173 C CA . MET A 1 269 ? 9.366 3.512 -6.993 1.00 87.00 269 MET A CA 1
ATOM 2174 C C . MET A 1 269 ? 10.266 2.270 -6.984 1.00 87.00 269 MET A C 1
ATOM 2176 O O . MET A 1 269 ? 11.084 2.117 -7.893 1.00 87.00 269 MET A O 1
ATOM 2180 N N . GLN A 1 270 ? 10.110 1.378 -6.002 1.00 88.00 270 GLN A N 1
ATOM 2181 C CA . GLN A 1 270 ? 10.837 0.107 -5.958 1.00 88.00 270 GLN A CA 1
ATOM 2182 C C . GLN A 1 270 ? 10.425 -0.836 -7.102 1.00 88.00 270 GLN A C 1
ATOM 2184 O O . GLN A 1 270 ? 11.276 -1.502 -7.689 1.00 88.00 270 GLN A O 1
ATOM 2189 N N . LEU A 1 271 ? 9.138 -0.870 -7.460 1.00 88.19 271 LEU A N 1
ATOM 2190 C CA . LEU A 1 271 ? 8.641 -1.639 -8.600 1.00 88.19 271 LEU A CA 1
ATOM 2191 C C . LEU A 1 271 ? 9.244 -1.132 -9.923 1.00 88.19 271 LEU A C 1
ATOM 2193 O O . LEU A 1 271 ? 9.797 -1.924 -10.684 1.00 88.19 271 LEU A O 1
ATOM 2197 N N . VAL A 1 272 ? 9.216 0.184 -10.172 1.00 89.19 272 VAL A N 1
ATOM 2198 C CA . VAL A 1 272 ? 9.824 0.800 -11.366 1.00 89.19 272 VAL A CA 1
ATOM 2199 C C . VAL A 1 272 ? 11.326 0.515 -11.418 1.00 89.19 272 VAL A C 1
ATOM 2201 O O . VAL A 1 272 ? 11.836 0.139 -12.473 1.00 89.19 272 VAL A O 1
ATOM 2204 N N . SER A 1 273 ? 12.050 0.680 -10.306 1.00 89.38 273 SER A N 1
ATOM 2205 C CA . SER A 1 273 ? 13.509 0.530 -10.294 1.00 89.38 273 SER A CA 1
ATOM 2206 C C . SER A 1 273 ? 13.950 -0.907 -10.596 1.00 89.38 273 SER A C 1
ATOM 2208 O O . SER A 1 273 ? 14.863 -1.100 -11.397 1.00 89.38 273 SER A O 1
ATOM 2210 N N . GLU A 1 274 ? 13.252 -1.911 -10.057 1.00 89.25 274 GLU A N 1
ATOM 2211 C CA . GLU A 1 274 ? 13.501 -3.341 -10.295 1.00 89.25 274 GLU A CA 1
ATOM 2212 C C . GLU A 1 274 ? 13.201 -3.815 -11.732 1.00 89.25 274 GLU A C 1
ATOM 2214 O O . GLU A 1 274 ? 13.716 -4.855 -12.152 1.00 89.25 274 GLU A O 1
ATOM 2219 N N . ILE A 1 275 ? 12.362 -3.090 -12.480 1.00 87.81 275 ILE A N 1
ATOM 2220 C CA . ILE A 1 275 ? 11.985 -3.418 -13.868 1.00 87.81 275 ILE A CA 1
ATOM 2221 C C . ILE A 1 275 ? 12.841 -2.624 -14.862 1.00 87.81 275 ILE A C 1
ATOM 2223 O O . ILE A 1 275 ? 13.425 -3.189 -15.788 1.00 87.81 275 ILE A O 1
ATOM 2227 N N . VAL A 1 276 ? 12.912 -1.305 -14.675 1.00 89.62 276 VAL A N 1
ATOM 2228 C CA . VAL A 1 276 ? 13.423 -0.366 -15.679 1.00 89.62 276 VAL A CA 1
ATOM 2229 C C . VAL A 1 276 ? 14.941 -0.213 -15.599 1.00 89.62 276 VAL A C 1
ATOM 2231 O O . VAL A 1 276 ? 15.597 -0.250 -16.640 1.00 89.62 276 VAL A O 1
ATOM 2234 N N . LEU A 1 277 ? 15.536 -0.105 -14.400 1.00 89.31 277 LEU A N 1
ATOM 2235 C CA . LEU A 1 277 ? 16.988 0.101 -14.282 1.00 89.31 277 LEU A CA 1
ATOM 2236 C C . LEU A 1 277 ? 17.817 -1.041 -14.899 1.00 89.31 277 LEU A C 1
ATOM 2238 O O . LEU A 1 277 ? 18.785 -0.723 -15.591 1.00 89.31 277 LEU A O 1
ATOM 2242 N N . PRO A 1 278 ? 17.482 -2.341 -14.738 1.00 89.88 278 PRO A N 1
ATOM 2243 C CA . PRO A 1 278 ? 18.237 -3.413 -15.386 1.00 89.88 278 PRO A CA 1
ATOM 2244 C C . PRO A 1 278 ? 18.209 -3.314 -16.915 1.00 89.88 278 PRO A C 1
ATOM 2246 O O . PRO A 1 278 ? 19.257 -3.431 -17.549 1.00 89.88 278 PRO A O 1
ATOM 2249 N N . ALA A 1 279 ? 17.040 -3.045 -17.509 1.00 88.62 279 ALA A N 1
ATOM 2250 C CA . ALA A 1 279 ? 16.893 -2.911 -18.957 1.00 88.62 279 ALA A CA 1
ATOM 2251 C C . ALA A 1 279 ? 17.645 -1.676 -19.483 1.00 88.62 279 ALA A C 1
ATOM 2253 O O . ALA A 1 279 ? 18.530 -1.804 -20.331 1.00 88.62 279 ALA A O 1
ATOM 2254 N N . VAL A 1 280 ? 17.370 -0.490 -18.929 1.00 88.88 280 VAL A N 1
ATOM 2255 C CA . VAL A 1 280 ? 18.009 0.766 -19.358 1.00 88.88 280 VAL A CA 1
ATOM 2256 C C . VAL A 1 280 ? 19.524 0.714 -19.147 1.00 88.88 280 VAL A C 1
ATOM 2258 O O . VAL A 1 280 ? 20.265 1.203 -19.993 1.00 88.88 280 VAL A O 1
ATOM 2261 N N . ARG A 1 281 ? 20.024 0.040 -18.102 1.00 89.75 281 ARG A N 1
ATOM 2262 C CA . ARG A 1 281 ? 21.466 -0.184 -17.911 1.00 89.75 281 ARG A CA 1
ATOM 2263 C C . ARG A 1 281 ? 22.068 -1.110 -18.968 1.00 89.75 281 ARG A C 1
ATOM 2265 O O . ARG A 1 281 ? 23.153 -0.816 -19.462 1.00 89.75 281 ARG A O 1
ATOM 2272 N N . ILE A 1 282 ? 21.400 -2.207 -19.333 1.00 88.81 282 ILE A N 1
ATOM 2273 C CA . ILE A 1 282 ? 21.905 -3.138 -20.355 1.00 88.81 282 ILE A CA 1
ATOM 2274 C C . ILE A 1 282 ? 21.993 -2.445 -21.721 1.00 88.81 282 ILE A C 1
ATOM 2276 O O . ILE A 1 282 ? 23.062 -2.457 -22.332 1.00 88.81 282 ILE A O 1
ATOM 2280 N N . PHE A 1 283 ? 20.921 -1.803 -22.184 1.00 86.31 283 PHE A N 1
ATOM 2281 C CA . PHE A 1 283 ? 20.895 -1.172 -23.509 1.00 86.31 283 PHE A CA 1
ATOM 2282 C C . PHE A 1 283 ? 21.613 0.192 -23.520 1.00 86.31 283 PHE A C 1
ATOM 2284 O O . PHE A 1 283 ? 22.394 0.492 -24.424 1.00 86.31 283 PHE A O 1
ATOM 2291 N N . GLY A 1 284 ? 21.455 0.998 -22.471 1.00 85.81 284 GLY A N 1
ATOM 2292 C CA . GLY A 1 284 ? 22.113 2.298 -22.331 1.00 85.81 284 GLY A CA 1
ATOM 2293 C C . GLY A 1 284 ? 23.636 2.219 -22.216 1.00 85.81 284 GLY A C 1
ATOM 2294 O O . GLY A 1 284 ? 24.327 3.089 -22.743 1.00 85.81 284 GLY A O 1
ATOM 2295 N N . ILE A 1 285 ? 24.195 1.164 -21.609 1.00 86.62 285 ILE A N 1
ATOM 2296 C CA . ILE A 1 285 ? 25.649 0.942 -21.632 1.00 86.62 285 ILE A CA 1
ATOM 2297 C C . ILE A 1 285 ? 26.086 0.362 -22.985 1.00 86.62 285 ILE A C 1
ATOM 2299 O O . ILE A 1 285 ? 26.953 0.956 -23.627 1.00 86.62 285 ILE A O 1
ATOM 2303 N N . ASN A 1 286 ? 25.491 -0.754 -23.428 1.00 86.81 286 ASN A N 1
ATOM 2304 C CA . ASN A 1 286 ? 26.061 -1.582 -24.502 1.00 86.81 286 ASN A CA 1
ATOM 2305 C C . ASN A 1 286 ? 25.625 -1.217 -25.932 1.00 86.81 286 ASN A C 1
ATOM 2307 O O . ASN A 1 286 ? 26.361 -1.536 -26.862 1.00 86.81 286 ASN A O 1
ATOM 2311 N N . THR A 1 287 ? 24.452 -0.606 -26.136 1.00 86.56 287 THR A N 1
ATOM 2312 C CA . THR A 1 287 ? 23.886 -0.373 -27.486 1.00 86.56 287 THR A CA 1
ATOM 2313 C C . THR A 1 287 ? 23.563 1.083 -27.809 1.00 86.56 287 THR A C 1
ATOM 2315 O O . THR A 1 287 ? 23.479 1.418 -28.985 1.00 86.56 287 THR A O 1
ATOM 2318 N N . TRP A 1 288 ? 23.389 1.957 -26.814 1.00 90.19 288 TRP A N 1
ATOM 2319 C CA . TRP A 1 288 ? 23.235 3.396 -27.056 1.00 90.19 288 TRP A CA 1
ATOM 2320 C C . TRP A 1 288 ? 24.567 4.030 -27.492 1.00 90.19 288 TRP A C 1
ATOM 2322 O O . TRP A 1 288 ? 25.560 3.932 -26.764 1.00 90.19 288 TRP A O 1
ATOM 2332 N N . ASP A 1 289 ? 24.587 4.710 -28.640 1.00 85.12 289 ASP A N 1
ATOM 2333 C CA . ASP A 1 289 ? 25.676 5.609 -29.033 1.00 85.12 289 ASP A CA 1
ATOM 2334 C C . ASP A 1 289 ? 25.378 7.026 -28.529 1.00 85.12 289 ASP A C 1
ATOM 2336 O O . ASP A 1 289 ? 24.320 7.581 -28.798 1.00 85.12 289 ASP A O 1
ATOM 2340 N N . VAL A 1 290 ? 26.337 7.641 -27.840 1.00 86.44 290 VAL A N 1
ATOM 2341 C CA . VAL A 1 290 ? 26.230 9.020 -27.342 1.00 86.44 290 VAL A CA 1
ATOM 2342 C C . VAL A 1 290 ? 26.035 10.024 -28.483 1.00 86.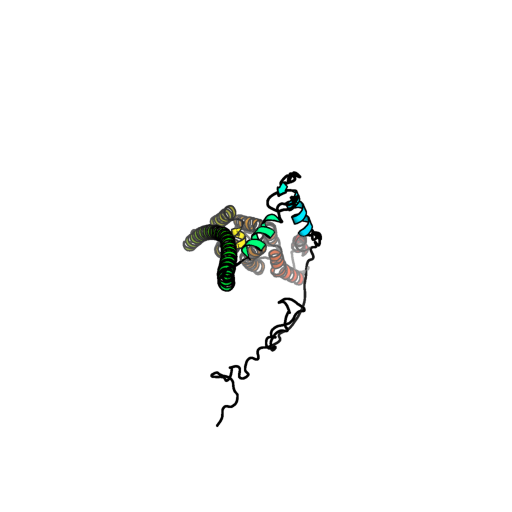44 290 VAL A C 1
ATOM 2344 O O . VAL A 1 290 ? 25.462 11.090 -28.273 1.00 86.44 290 VAL A O 1
ATOM 2347 N N . ARG A 1 291 ? 26.501 9.695 -29.695 1.00 84.56 291 ARG A N 1
ATOM 2348 C CA . ARG A 1 291 ? 26.421 10.579 -30.867 1.00 84.56 291 ARG A CA 1
ATOM 2349 C C . ARG A 1 291 ? 25.047 10.566 -31.544 1.00 84.56 291 ARG A C 1
ATOM 2351 O O . ARG A 1 291 ? 24.781 11.455 -32.350 1.00 84.56 291 ARG A O 1
ATOM 2358 N N . ASP A 1 292 ? 24.182 9.628 -31.161 1.00 87.38 292 ASP A N 1
ATOM 2359 C CA . ASP A 1 292 ? 22.748 9.625 -31.446 1.00 87.38 292 ASP A CA 1
ATOM 2360 C C . ASP A 1 292 ? 21.968 9.702 -30.115 1.00 87.38 292 ASP A C 1
ATOM 2362 O O . ASP A 1 292 ? 21.697 8.680 -29.476 1.00 87.38 292 ASP A O 1
ATOM 2366 N N . PRO A 1 293 ? 21.644 10.909 -29.614 1.00 87.62 293 PRO A N 1
ATOM 2367 C CA . PRO A 1 293 ? 20.953 11.053 -28.333 1.00 87.62 293 PRO A CA 1
ATOM 2368 C C . PRO A 1 293 ? 19.463 10.671 -28.418 1.00 87.62 293 PRO A C 1
ATOM 2370 O O . PRO A 1 293 ? 18.862 10.319 -27.401 1.00 87.62 293 PRO A O 1
ATOM 2373 N N . GLU A 1 294 ? 18.875 10.698 -29.619 1.00 89.44 294 GLU A N 1
ATOM 2374 C CA . GLU A 1 294 ? 17.439 10.543 -29.881 1.00 89.44 294 GLU A CA 1
ATOM 2375 C C . GLU A 1 294 ? 16.823 9.269 -29.249 1.00 89.44 294 GLU A C 1
ATOM 2377 O O . GLU A 1 294 ? 15.795 9.391 -28.580 1.00 89.44 294 GLU A O 1
ATOM 2382 N N . PRO A 1 295 ? 17.414 8.055 -29.333 1.00 89.62 295 PRO A N 1
ATOM 2383 C CA . PRO A 1 295 ? 16.802 6.848 -28.767 1.00 89.62 295 PRO A CA 1
ATOM 2384 C C . PRO A 1 295 ? 16.677 6.877 -27.237 1.00 89.62 295 PRO A C 1
ATOM 2386 O O . PRO A 1 295 ? 15.735 6.308 -26.686 1.00 89.62 295 PRO A O 1
ATOM 2389 N N . MET A 1 296 ? 17.607 7.543 -26.541 1.00 89.12 296 MET A N 1
ATOM 2390 C CA . MET A 1 296 ? 17.556 7.686 -25.082 1.00 89.12 296 MET A CA 1
ATOM 2391 C C . MET A 1 296 ? 16.635 8.842 -24.666 1.00 89.12 296 MET A C 1
ATOM 2393 O O . MET A 1 296 ? 15.893 8.708 -23.695 1.00 89.12 296 MET A O 1
ATOM 2397 N N . LEU A 1 297 ? 16.622 9.948 -25.418 1.00 90.25 297 LEU A N 1
ATOM 2398 C CA . LEU A 1 297 ? 15.721 11.075 -25.161 1.00 90.25 297 LEU A CA 1
ATOM 2399 C C . LEU A 1 297 ? 14.254 10.677 -25.333 1.00 90.25 297 LEU A C 1
ATOM 2401 O O . LEU A 1 297 ? 13.468 10.867 -24.411 1.00 90.25 297 LEU A O 1
ATOM 2405 N N . ARG A 1 298 ? 13.893 10.011 -26.437 1.00 90.56 298 ARG A N 1
ATOM 2406 C CA . ARG A 1 298 ? 12.522 9.513 -26.666 1.00 90.56 298 ARG A CA 1
ATOM 2407 C C . ARG A 1 298 ? 12.062 8.518 -25.601 1.00 90.56 298 ARG A C 1
ATOM 2409 O O . ARG A 1 298 ? 10.872 8.453 -25.280 1.00 90.56 298 ARG A O 1
ATOM 2416 N N . PHE A 1 299 ? 12.986 7.729 -25.052 1.00 91.50 299 PHE A N 1
ATOM 2417 C CA . PHE A 1 299 ? 12.701 6.882 -23.899 1.00 91.50 299 PHE A CA 1
ATOM 2418 C C . PHE A 1 299 ? 12.352 7.729 -22.665 1.00 91.50 299 PHE A C 1
ATOM 2420 O O . PHE A 1 299 ? 11.286 7.527 -22.087 1.00 91.50 299 PHE A O 1
ATOM 2427 N N . LEU A 1 300 ? 13.186 8.711 -22.308 1.00 90.31 300 LEU A N 1
ATOM 2428 C CA . LEU A 1 300 ? 12.938 9.599 -21.167 1.00 90.31 300 LEU A CA 1
ATOM 2429 C C . LEU A 1 300 ? 11.640 10.412 -21.331 1.00 90.31 300 LEU A C 1
ATOM 2431 O O . LEU A 1 300 ? 10.815 10.404 -20.424 1.00 90.31 300 LEU A O 1
ATOM 2435 N N . GLU A 1 301 ? 11.399 11.028 -22.491 1.00 90.75 301 GLU A N 1
ATOM 2436 C CA . GLU A 1 301 ? 10.179 11.801 -22.786 1.00 90.75 301 GLU A CA 1
ATOM 2437 C C . GLU A 1 301 ? 8.892 10.973 -22.654 1.00 90.75 301 GLU A C 1
ATOM 2439 O O . GLU A 1 301 ? 7.879 11.453 -22.146 1.00 90.75 301 GLU A O 1
ATOM 2444 N N . SER A 1 302 ? 8.909 9.720 -23.118 1.00 89.50 302 SER A N 1
ATOM 2445 C CA . SER A 1 302 ? 7.728 8.848 -23.067 1.00 89.50 302 SER A CA 1
ATOM 2446 C C . SER A 1 302 ? 7.493 8.210 -21.695 1.00 89.50 302 SER A C 1
ATOM 2448 O O . SER A 1 302 ? 6.360 7.821 -21.404 1.00 89.50 302 SER A O 1
ATOM 2450 N N . TRP A 1 303 ? 8.524 8.135 -20.847 1.00 90.25 303 TRP A N 1
ATOM 2451 C CA . TRP A 1 303 ? 8.429 7.639 -19.472 1.00 90.25 303 TRP A CA 1
ATOM 2452 C C . TRP A 1 303 ? 8.343 8.736 -18.403 1.00 90.25 303 TRP A C 1
ATOM 2454 O O . TRP A 1 303 ? 7.999 8.402 -17.274 1.00 90.25 303 TRP A O 1
ATOM 2464 N N . ASP A 1 304 ? 8.577 10.010 -18.733 1.00 86.75 304 ASP A N 1
ATOM 2465 C CA . ASP A 1 304 ? 8.527 11.186 -17.839 1.00 86.75 304 ASP A CA 1
ATOM 2466 C C . ASP A 1 304 ? 7.392 11.116 -16.797 1.00 86.75 304 ASP A C 1
ATOM 2468 O O . ASP A 1 304 ? 7.628 11.117 -15.590 1.00 86.75 304 ASP A O 1
ATOM 2472 N N . LYS A 1 305 ? 6.151 10.918 -17.256 1.00 87.50 305 LYS A N 1
ATOM 2473 C CA . LYS A 1 305 ? 4.958 10.872 -16.390 1.00 87.50 305 LYS A CA 1
ATOM 2474 C C . LYS A 1 305 ? 4.853 9.637 -15.491 1.00 87.50 305 LYS A C 1
ATOM 2476 O O . LYS A 1 305 ? 4.073 9.655 -14.537 1.00 87.50 305 LYS A O 1
ATOM 2481 N N . LEU A 1 306 ? 5.574 8.562 -15.811 1.00 87.25 306 LEU A N 1
ATOM 2482 C CA . LEU A 1 306 ? 5.554 7.285 -15.088 1.00 87.25 306 LEU A CA 1
ATOM 2483 C C . LEU A 1 306 ? 6.823 7.042 -14.260 1.00 87.25 306 LEU A C 1
ATOM 2485 O O . LEU A 1 306 ? 6.813 6.182 -13.378 1.00 87.25 306 LEU A O 1
ATOM 2489 N N . MET A 1 307 ? 7.912 7.766 -14.524 1.00 87.94 307 MET A N 1
ATOM 2490 C CA . MET A 1 307 ? 9.205 7.549 -13.888 1.00 87.94 307 MET A CA 1
ATOM 2491 C C . MET A 1 307 ? 9.325 8.356 -12.581 1.00 87.94 307 MET A C 1
ATOM 2493 O O . MET A 1 307 ? 9.209 9.579 -12.598 1.00 87.94 307 MET A O 1
ATOM 2497 N N . PRO A 1 308 ? 9.613 7.718 -11.431 1.00 89.94 308 PRO A N 1
ATOM 2498 C CA . PRO A 1 308 ? 9.928 8.442 -10.204 1.00 89.94 308 PRO A CA 1
ATOM 2499 C C . PRO A 1 308 ? 11.210 9.277 -10.387 1.00 89.94 308 PRO A C 1
ATOM 2501 O O . PRO A 1 308 ? 12.191 8.739 -10.914 1.00 89.94 308 PRO A O 1
ATOM 2504 N N . PRO A 1 309 ? 11.285 10.527 -9.885 1.00 88.75 309 PRO A N 1
ATOM 2505 C CA . PRO A 1 309 ? 12.459 11.390 -10.064 1.00 88.75 309 PRO A CA 1
ATOM 2506 C C . PRO A 1 309 ? 13.785 10.758 -9.615 1.00 88.75 309 PRO A C 1
ATOM 2508 O O . PRO A 1 309 ? 14.818 10.951 -10.250 1.00 88.75 309 PRO A O 1
ATOM 2511 N N . SER A 1 310 ? 13.764 9.939 -8.559 1.00 88.25 310 SER A N 1
ATOM 2512 C CA . SER A 1 310 ? 14.944 9.210 -8.078 1.00 88.25 310 SER A CA 1
ATOM 2513 C C . SER A 1 310 ? 15.440 8.136 -9.057 1.00 88.25 310 SER A C 1
ATOM 2515 O O . SER A 1 310 ? 16.642 7.889 -9.132 1.00 88.25 310 SER A O 1
ATOM 2517 N N . VAL A 1 311 ? 14.543 7.507 -9.826 1.00 90.19 311 VAL A N 1
ATOM 2518 C CA . VAL A 1 311 ? 14.906 6.536 -10.876 1.00 90.19 311 VAL A CA 1
ATOM 2519 C C . VAL A 1 311 ? 15.496 7.267 -12.081 1.00 90.19 311 VAL A C 1
ATOM 2521 O O . VAL A 1 311 ? 16.528 6.842 -12.595 1.00 90.19 311 VAL A O 1
ATOM 2524 N N . LEU A 1 312 ? 14.904 8.403 -12.465 1.00 91.25 312 LEU A N 1
ATOM 2525 C CA . LEU A 1 312 ? 15.413 9.272 -13.528 1.00 91.25 312 LEU A CA 1
ATOM 2526 C C . LEU A 1 312 ? 16.830 9.775 -13.209 1.00 91.25 312 LEU A C 1
ATOM 2528 O O . LEU A 1 312 ? 17.747 9.545 -13.992 1.00 91.25 312 LEU A O 1
ATOM 2532 N N . HIS A 1 313 ? 17.045 10.347 -12.022 1.00 90.75 313 HIS A N 1
ATOM 2533 C CA . HIS A 1 313 ? 18.371 10.763 -11.544 1.00 90.75 313 HIS A CA 1
ATOM 2534 C C . HIS A 1 313 ? 19.373 9.596 -11.524 1.00 90.75 313 HIS A C 1
ATOM 2536 O O . HIS A 1 313 ? 20.501 9.752 -11.979 1.00 90.75 313 HIS A O 1
ATOM 2542 N N . THR A 1 314 ? 18.952 8.393 -11.107 1.00 90.50 314 THR A N 1
ATOM 2543 C CA . THR A 1 314 ? 19.814 7.195 -11.154 1.00 90.50 314 THR A CA 1
ATOM 2544 C C . THR A 1 314 ? 20.233 6.842 -12.588 1.00 90.50 314 THR A C 1
ATOM 2546 O O . THR A 1 314 ? 21.386 6.476 -12.813 1.00 90.50 314 THR A O 1
ATOM 2549 N N . ILE A 1 315 ? 19.337 6.955 -13.575 1.00 90.94 315 ILE A N 1
ATOM 2550 C CA . ILE A 1 315 ? 19.650 6.711 -14.996 1.00 90.94 315 ILE A CA 1
ATOM 2551 C C . ILE A 1 315 ? 20.622 7.772 -15.526 1.00 90.94 315 ILE A C 1
ATOM 2553 O O . ILE A 1 315 ? 21.601 7.425 -16.194 1.00 90.94 315 ILE A O 1
ATOM 2557 N N . LEU A 1 316 ? 20.389 9.046 -15.197 1.00 91.00 316 LEU A N 1
ATOM 2558 C CA . LEU A 1 316 ? 21.264 10.142 -15.607 1.00 91.00 316 LEU A CA 1
ATOM 2559 C C . LEU A 1 316 ? 22.684 9.957 -15.050 1.00 91.00 316 LEU A C 1
ATOM 2561 O O . LEU A 1 316 ? 23.638 9.908 -15.825 1.00 91.00 316 LEU A O 1
ATOM 2565 N N . ASP A 1 317 ? 22.826 9.749 -13.743 1.00 91.06 317 ASP A N 1
ATOM 2566 C CA . ASP A 1 317 ? 24.123 9.655 -13.065 1.00 91.06 317 ASP A CA 1
ATOM 2567 C C . ASP A 1 317 ? 24.907 8.381 -13.408 1.00 91.06 317 ASP A C 1
ATOM 2569 O O . ASP A 1 317 ? 26.133 8.416 -13.502 1.00 91.06 317 ASP A O 1
ATOM 2573 N N . THR A 1 318 ? 24.231 7.238 -13.587 1.00 89.75 318 THR A N 1
ATOM 2574 C CA . THR A 1 318 ? 24.918 5.939 -13.754 1.00 89.75 318 THR A CA 1
ATOM 2575 C C . THR A 1 318 ? 25.127 5.507 -15.205 1.00 89.75 318 THR A C 1
ATOM 2577 O O . THR A 1 318 ? 25.926 4.600 -15.448 1.00 89.75 318 THR A O 1
ATOM 2580 N N . ILE A 1 319 ? 24.432 6.123 -16.169 1.00 88.94 319 ILE A N 1
ATOM 2581 C CA . ILE A 1 319 ? 24.457 5.712 -17.585 1.00 88.94 319 ILE A CA 1
ATOM 2582 C C . ILE A 1 319 ? 24.739 6.898 -18.509 1.00 88.94 319 ILE A C 1
ATOM 2584 O O . ILE A 1 319 ? 25.638 6.810 -19.345 1.00 88.94 319 ILE A O 1
ATOM 2588 N N . VAL A 1 320 ? 23.988 7.995 -18.373 1.00 89.44 320 VAL A N 1
ATOM 2589 C CA . VAL A 1 320 ? 24.051 9.125 -19.315 1.00 89.44 320 VAL A CA 1
ATOM 2590 C C . VAL A 1 320 ? 25.301 9.972 -19.076 1.00 89.44 320 VAL A C 1
ATOM 2592 O O . VAL A 1 320 ? 26.139 10.086 -19.970 1.00 89.44 320 VAL A O 1
ATOM 2595 N N . MET A 1 321 ? 25.485 10.495 -17.862 1.00 90.38 321 MET A N 1
ATOM 2596 C CA . MET A 1 321 ? 26.610 11.364 -17.502 1.00 90.38 321 MET A CA 1
ATOM 2597 C C . MET A 1 321 ? 27.988 10.710 -17.711 1.00 90.38 321 MET A C 1
ATOM 2599 O O . MET A 1 321 ? 28.831 11.345 -18.344 1.00 90.38 321 MET A O 1
ATOM 2603 N N . PRO A 1 322 ? 28.256 9.452 -17.294 1.00 91.56 322 PRO A N 1
ATOM 2604 C CA . PRO A 1 322 ? 29.571 8.840 -17.497 1.00 91.56 322 PRO A CA 1
ATOM 2605 C C . PRO A 1 322 ? 29.911 8.650 -18.980 1.00 91.56 322 PRO A C 1
ATOM 2607 O O . PRO A 1 322 ? 31.070 8.795 -19.374 1.00 91.56 322 PRO A O 1
ATOM 2610 N N . LYS A 1 323 ? 28.904 8.354 -19.815 1.00 89.06 323 LYS A N 1
ATOM 2611 C CA . LYS A 1 323 ? 29.083 8.197 -21.262 1.00 89.06 323 LYS A CA 1
ATOM 2612 C C . LYS A 1 323 ? 29.209 9.542 -21.979 1.00 89.06 323 LYS A C 1
ATOM 2614 O O . LYS A 1 323 ? 30.055 9.640 -22.862 1.00 89.06 323 LYS A O 1
ATOM 2619 N N . LEU A 1 324 ? 28.460 10.574 -21.576 1.00 89.00 324 LEU A N 1
ATOM 2620 C CA . LEU A 1 324 ? 28.645 11.942 -22.075 1.00 89.00 324 LEU A CA 1
ATOM 2621 C C . LEU A 1 324 ? 30.052 12.456 -21.755 1.00 89.00 324 LEU A C 1
ATOM 2623 O O . LEU A 1 324 ? 30.766 12.826 -22.681 1.00 89.00 324 LEU A O 1
ATOM 2627 N N . SER A 1 325 ? 30.494 12.397 -20.493 1.00 89.75 325 SER A N 1
ATOM 2628 C CA . SER A 1 325 ? 31.848 12.824 -20.108 1.00 89.75 325 SER A CA 1
ATOM 2629 C C . SER A 1 325 ? 32.921 12.069 -20.894 1.00 89.75 325 SER A C 1
ATOM 2631 O O . SER A 1 325 ? 33.741 12.694 -21.555 1.00 89.75 325 SER A O 1
ATOM 2633 N N . SER A 1 326 ? 32.852 10.732 -20.951 1.00 89.56 326 SER A N 1
ATOM 2634 C CA . SER A 1 326 ? 33.817 9.937 -21.724 1.00 89.56 326 SER A CA 1
ATOM 2635 C C . SER A 1 326 ? 33.786 10.224 -23.234 1.00 89.56 326 SER A C 1
ATOM 2637 O O . SER A 1 326 ? 34.811 10.058 -23.901 1.00 89.56 326 SER A O 1
ATOM 2639 N N . ALA A 1 327 ? 32.642 10.620 -23.799 1.00 87.00 327 ALA A N 1
ATOM 2640 C CA . ALA A 1 327 ? 32.526 11.011 -25.204 1.00 87.00 327 ALA A CA 1
ATOM 2641 C C . ALA A 1 327 ? 33.090 12.416 -25.468 1.00 87.00 327 ALA A C 1
ATOM 2643 O O . ALA A 1 327 ? 33.663 12.637 -26.531 1.00 87.00 327 ALA A O 1
ATOM 2644 N N . VAL A 1 328 ? 32.951 13.343 -24.513 1.00 88.44 328 VAL A N 1
ATOM 2645 C CA . VAL A 1 328 ? 33.534 14.695 -24.562 1.00 88.44 328 VAL A CA 1
ATOM 2646 C C . VAL A 1 328 ? 35.052 14.635 -24.378 1.00 88.44 328 VAL A C 1
ATOM 2648 O O . VAL A 1 328 ? 35.777 15.219 -25.178 1.00 88.44 328 VAL A O 1
ATOM 2651 N N . ASP A 1 329 ? 35.544 13.867 -23.404 1.00 88.69 329 ASP A N 1
ATOM 2652 C CA . ASP A 1 329 ? 36.980 13.685 -23.133 1.00 88.69 329 ASP A CA 1
ATOM 2653 C C . ASP A 1 329 ? 37.729 13.006 -24.298 1.00 88.69 329 ASP A C 1
ATOM 2655 O O . ASP A 1 329 ? 38.941 13.164 -24.441 1.00 88.69 329 ASP A O 1
ATOM 2659 N N . SER A 1 330 ? 37.016 12.247 -25.140 1.00 86.75 330 SER A N 1
ATOM 2660 C CA . SER A 1 330 ? 37.563 11.602 -26.344 1.00 86.75 330 SER A CA 1
ATOM 2661 C C . SER A 1 330 ? 37.382 12.406 -27.639 1.00 86.75 330 SER A C 1
ATOM 2663 O O . SER A 1 330 ? 37.902 11.988 -28.675 1.00 86.75 330 SER A O 1
ATOM 2665 N N . TRP A 1 331 ? 36.679 13.544 -27.601 1.00 86.38 331 TRP A N 1
ATOM 2666 C CA . TRP A 1 331 ? 36.287 14.302 -28.792 1.00 86.38 331 TRP A CA 1
ATOM 2667 C C . TRP A 1 331 ? 37.464 15.071 -29.419 1.00 86.38 331 TRP A C 1
ATOM 2669 O O . TRP A 1 331 ? 37.943 16.059 -28.861 1.00 86.38 331 TRP A O 1
ATOM 2679 N N . ASP A 1 332 ? 37.902 14.659 -30.615 1.00 82.19 332 ASP A N 1
ATOM 2680 C CA . ASP A 1 332 ? 38.928 15.369 -31.399 1.00 82.19 332 ASP A CA 1
ATOM 2681 C C . ASP A 1 332 ? 38.290 16.141 -32.583 1.00 82.19 332 ASP A C 1
ATOM 2683 O O . ASP A 1 332 ? 37.890 15.513 -33.576 1.00 82.19 332 ASP A O 1
ATOM 2687 N N . PRO A 1 333 ? 38.242 17.494 -32.548 1.00 78.75 333 PRO A N 1
ATOM 2688 C CA . PRO A 1 333 ? 37.677 18.315 -33.626 1.00 78.75 333 PRO A CA 1
ATOM 2689 C C . PRO A 1 333 ? 38.372 18.159 -34.987 1.00 78.75 333 PRO A C 1
ATOM 2691 O O . PRO A 1 333 ? 37.827 18.608 -35.994 1.00 78.75 333 PRO A O 1
ATOM 2694 N N . HIS A 1 334 ? 39.563 17.555 -35.048 1.00 74.56 334 HIS A N 1
ATOM 2695 C CA . HIS A 1 334 ? 40.292 17.313 -36.295 1.00 74.56 334 HIS A CA 1
ATOM 2696 C C . HIS A 1 334 ? 40.065 15.918 -36.892 1.00 74.56 334 HIS A C 1
ATOM 2698 O O . HIS A 1 334 ? 40.481 15.680 -38.028 1.00 74.56 334 HIS A O 1
ATOM 2704 N N . ARG A 1 335 ? 39.435 14.991 -36.158 1.00 74.50 335 ARG A N 1
ATOM 2705 C CA . ARG A 1 335 ? 39.216 13.600 -36.603 1.00 74.50 335 ARG A CA 1
ATOM 2706 C C . ARG A 1 335 ? 37.759 13.248 -36.844 1.00 74.50 335 ARG A C 1
ATOM 2708 O O . ARG A 1 335 ? 37.486 12.303 -37.580 1.00 74.50 335 ARG A O 1
ATOM 2715 N N . GLU A 1 336 ? 36.841 13.958 -36.205 1.00 76.25 336 GLU A N 1
ATOM 2716 C CA . GLU A 1 336 ? 35.440 13.567 -36.170 1.00 76.25 336 GLU A CA 1
ATOM 2717 C C . GLU A 1 336 ? 34.547 14.349 -37.133 1.00 76.25 336 GLU A C 1
ATOM 2719 O O . GLU A 1 336 ? 34.722 15.541 -37.374 1.00 76.25 336 GLU A O 1
ATOM 2724 N N . THR A 1 337 ? 33.527 13.667 -37.653 1.00 75.56 337 THR A N 1
ATOM 2725 C CA . THR A 1 337 ? 32.564 14.223 -38.613 1.00 75.56 337 THR A CA 1
ATOM 2726 C C . THR A 1 337 ? 31.329 14.852 -37.965 1.00 75.56 337 THR A C 1
ATOM 2728 O O . THR A 1 337 ? 30.560 15.509 -38.663 1.00 75.56 337 THR A O 1
ATOM 2731 N N . VAL A 1 338 ? 31.105 14.643 -36.661 1.00 79.88 338 VAL A N 1
ATOM 2732 C CA . VAL A 1 338 ? 29.903 15.103 -35.942 1.00 79.88 338 VAL A CA 1
ATOM 2733 C C . VAL A 1 338 ? 30.285 16.166 -34.901 1.00 79.88 338 VAL A C 1
ATOM 2735 O O . VAL A 1 338 ? 30.910 15.832 -33.890 1.00 79.88 338 VAL A O 1
ATOM 2738 N N . PRO A 1 339 ? 29.906 17.444 -35.105 1.00 83.94 339 PRO A N 1
ATOM 2739 C CA . PRO A 1 339 ? 30.139 18.505 -34.131 1.00 83.94 339 PRO A CA 1
ATOM 2740 C C . PRO A 1 339 ? 29.549 18.196 -32.750 1.00 83.94 339 PRO A C 1
ATOM 2742 O O . PRO A 1 339 ? 28.387 17.806 -32.640 1.00 83.94 339 PRO A O 1
ATOM 2745 N N . ILE A 1 340 ? 30.331 18.458 -31.696 1.00 84.62 340 ILE A N 1
ATOM 2746 C CA . ILE A 1 340 ? 29.965 18.236 -30.284 1.00 84.62 340 ILE A CA 1
ATOM 2747 C C . ILE A 1 340 ? 28.589 18.801 -29.899 1.00 84.62 340 ILE A C 1
ATOM 2749 O O . ILE A 1 340 ? 27.837 18.178 -29.153 1.00 84.62 340 ILE A O 1
ATOM 2753 N N . HIS A 1 341 ? 28.212 19.953 -30.458 1.00 84.94 341 HIS A N 1
ATOM 2754 C CA . HIS A 1 341 ? 26.952 20.611 -30.124 1.00 84.94 341 HIS A CA 1
ATOM 2755 C C . HIS A 1 341 ? 25.706 19.816 -30.552 1.00 84.94 341 HIS A C 1
ATOM 2757 O O . HIS A 1 341 ? 24.683 19.931 -29.884 1.00 84.94 341 HIS A O 1
ATOM 2763 N N . LEU A 1 342 ? 25.775 19.000 -31.614 1.00 85.19 342 LEU A N 1
ATOM 2764 C CA . LEU A 1 342 ? 24.608 18.271 -32.133 1.00 85.19 342 LEU A CA 1
ATOM 2765 C C . LEU A 1 342 ? 24.112 17.188 -31.170 1.00 85.19 342 LEU A C 1
ATOM 2767 O O . LEU A 1 342 ? 22.910 16.963 -31.084 1.00 85.19 342 LEU A O 1
ATOM 2771 N N . TRP A 1 343 ? 25.026 16.547 -30.438 1.00 86.62 343 TRP A N 1
ATOM 2772 C CA . TRP A 1 343 ? 24.696 15.500 -29.470 1.00 86.62 343 TRP A CA 1
ATOM 2773 C C . TRP A 1 343 ? 24.728 15.978 -28.013 1.00 86.62 343 TRP A C 1
ATOM 2775 O O . TRP A 1 343 ? 24.112 15.332 -27.174 1.00 86.62 343 TRP A O 1
ATOM 2785 N N . MET A 1 344 ? 25.356 17.124 -27.708 1.00 86.56 344 MET A N 1
ATOM 2786 C CA . MET A 1 344 ? 25.318 17.735 -26.368 1.00 86.56 344 MET A CA 1
ATOM 2787 C C . MET A 1 344 ? 24.088 18.623 -26.115 1.00 86.56 344 MET A C 1
ATOM 2789 O O . MET A 1 344 ? 23.485 18.517 -25.050 1.00 86.56 344 MET A O 1
ATOM 2793 N N . HIS A 1 345 ? 23.684 19.494 -27.054 1.00 88.44 345 HIS A N 1
ATOM 2794 C CA . HIS A 1 345 ? 22.561 20.424 -26.816 1.00 88.44 345 HIS A CA 1
ATOM 2795 C C . HIS A 1 345 ? 21.221 19.747 -26.477 1.00 88.44 345 HIS A C 1
ATOM 2797 O O . HIS A 1 345 ? 20.513 20.288 -25.626 1.00 88.44 345 HIS A O 1
ATOM 2803 N N . PRO A 1 346 ? 20.857 18.590 -27.070 1.00 89.44 346 PRO A N 1
ATOM 2804 C CA . PRO A 1 346 ? 19.616 17.892 -26.729 1.00 89.44 346 PRO A CA 1
ATOM 2805 C C . PRO A 1 346 ? 19.487 17.465 -25.255 1.00 89.44 346 PRO A C 1
ATOM 2807 O O . PRO A 1 346 ? 18.376 17.214 -24.802 1.00 89.44 346 PRO A O 1
ATOM 2810 N N . TRP A 1 347 ? 20.585 17.425 -24.489 1.00 88.75 347 TRP A N 1
ATOM 2811 C CA . TRP A 1 347 ? 20.564 17.088 -23.060 1.00 88.75 347 TRP A CA 1
ATOM 2812 C C . TRP A 1 347 ? 20.319 18.277 -22.126 1.00 88.75 347 TRP A C 1
ATOM 2814 O O . TRP A 1 347 ? 19.936 18.061 -20.977 1.00 88.75 347 TRP A O 1
ATOM 2824 N N . LEU A 1 348 ? 20.501 19.518 -22.592 1.00 85.44 348 LEU A N 1
ATOM 2825 C CA . LEU A 1 348 ? 20.348 20.720 -21.758 1.00 85.44 348 LEU A CA 1
ATOM 2826 C C . LEU A 1 348 ? 18.971 20.803 -21.062 1.00 85.44 348 LEU A C 1
ATOM 2828 O O . LEU A 1 348 ? 18.951 21.021 -19.856 1.00 85.44 348 LEU A O 1
ATOM 2832 N N . PRO A 1 349 ? 17.820 20.517 -21.716 1.00 86.12 349 PRO A N 1
ATOM 2833 C CA . PRO A 1 349 ? 16.511 20.569 -21.050 1.00 86.12 349 PRO A CA 1
ATOM 2834 C C . PRO A 1 349 ? 16.318 19.560 -19.903 1.00 86.12 349 PRO A C 1
ATOM 2836 O O . PRO A 1 349 ? 15.348 19.677 -19.159 1.00 86.12 349 PRO A O 1
ATOM 2839 N N . ILE A 1 350 ? 17.200 18.559 -19.787 1.00 81.94 350 ILE A N 1
ATOM 2840 C CA . ILE A 1 350 ? 17.132 17.467 -18.804 1.00 81.94 350 ILE A CA 1
ATOM 2841 C C . ILE A 1 350 ? 18.244 17.594 -17.745 1.00 81.94 350 ILE A C 1
ATOM 2843 O O . ILE A 1 350 ? 18.052 17.168 -16.608 1.00 81.94 350 ILE A O 1
ATOM 2847 N N . LEU A 1 351 ? 19.398 18.175 -18.101 1.00 80.94 351 LEU A N 1
ATOM 2848 C CA . LEU A 1 351 ? 20.573 18.300 -17.226 1.00 80.94 351 LEU A CA 1
ATOM 2849 C C . LEU A 1 351 ? 20.782 19.704 -16.624 1.00 80.94 351 LEU A C 1
ATOM 2851 O O . LEU A 1 351 ? 21.408 19.795 -15.566 1.00 80.94 351 LEU A O 1
ATOM 2855 N N . GLY A 1 352 ? 20.289 20.775 -17.264 1.00 63.66 352 GLY A N 1
ATOM 2856 C CA . GLY A 1 352 ? 20.465 22.173 -16.827 1.00 63.66 352 GLY A CA 1
ATOM 2857 C C . GLY A 1 352 ? 20.622 23.176 -17.969 1.00 63.66 352 GLY A C 1
ATOM 2858 O O . GLY A 1 352 ? 21.528 22.969 -18.806 1.00 63.66 352 GLY A O 1
#

Sequence (352 aa):
MGYKGGGLGKNEQGIVTPIEAKIRPKNMGMGFNDFKETSPPEEFTGFKNLEEKKSVGQEKLWKQTRARNKEDELLEKMQEQGFEVADQKVIDMRGPHVRILTNLENLDAEEKEREFDVSMPELQHNVRLIVDLAELDIQKIDKDLRNEKETALSLLKEKEKLEKMAEEQKQQLDSMEKIADVLGQVETESSFGTITLDSLANYFSDLQRRSGDDYKLYNLFCIACSFALPLFKRAFQGWDPLRNPSHKLAEMSMWKDLSDIWDVSTLYMQLVSEIVLPAVRIFGINTWDVRDPEPMLRFLESWDKLMPPSVLHTILDTIVMPKLSSAVDSWDPHRETVPIHLWMHPWLPILG

Radius of gyration: 45.94 Å; chains: 1; bounding box: 96×55×128 Å